Protein AF-A0AA88LPE6-F1 (afdb_monomer)

Secondary structure (DSSP, 8-state):
---------GGGS--S--PPPPPTTS-SSSHHHHHH-----PPPHHHHH----TT-PPPHHHHHHHHHHHT-S-HHHHH-SS---GGGG-S-HHHHHHT-TT-----S--EEETTTTEEES-TTTSPPPS---GGGHHHHHHHHHHHHHH--S---HHHHHS----GGGS----S----------SSS----------PPPPPPPPP-

pLDDT: mean 76.28, std 14.47, range [37.16, 96.06]

Organism: Tachysurus vachellii (NCBI:txid175792)

Nearest PDB structures (foldseek):
  7ung-assembly1_8  TM=4.824E-01  e=6.963E-13  Homo sapiens
  8iyj-assembly1_8  TM=4.755E-01  e=3.614E-11  Mus musculus
  8otz-assembly1_BW  TM=4.222E-01  e=7.446E-12  Bos taurus
  8i7r-assembly1_J  TM=4.300E-01  e=1.444E-08  Mus musculus

Mean predicted aligned error: 19.95 Å

InterPro domains:
  IPR037662 Cilia- and flagella-associated protein 68/107 [PTHR31180] (6-190)
  IPR054709 Cilia- and flagella-associated protein 107 [PF22595] (19-181)

Radius of gyration: 47.27 Å; Cα contacts (8 Å, |Δi|>4): 61; chains: 1; bounding box: 108×93×103 Å

Structure (mmCIF, N/CA/C/O backbone):
data_AF-A0AA88LPE6-F1
#
_entry.id   AF-A0AA88LPE6-F1
#
loop_
_atom_site.group_PDB
_atom_site.id
_atom_site.type_symbol
_atom_site.label_atom_id
_atom_site.label_alt_id
_atom_site.label_comp_id
_atom_site.label_asym_id
_atom_site.label_entity_id
_atom_site.label_seq_id
_atom_site.pdbx_PDB_ins_code
_atom_site.Cartn_x
_atom_site.Cartn_y
_atom_site.Cartn_z
_atom_site.occupancy
_atom_site.B_iso_or_equiv
_atom_site.auth_seq_id
_atom_site.auth_comp_id
_atom_site.auth_asym_id
_atom_site.auth_atom_id
_atom_site.pdbx_PDB_model_num
ATOM 1 N N . MET A 1 1 ? -31.359 26.045 26.111 1.00 37.16 1 MET A N 1
ATOM 2 C CA . MET A 1 1 ? -31.540 27.164 27.059 1.00 37.16 1 MET A CA 1
ATOM 3 C C . MET A 1 1 ? -32.295 26.613 28.249 1.00 37.16 1 MET A C 1
ATOM 5 O O . MET A 1 1 ? -33.448 26.255 28.088 1.00 37.16 1 MET A O 1
ATOM 9 N N . GLN A 1 2 ? -31.618 26.404 29.376 1.00 37.41 2 GLN A N 1
ATOM 10 C CA . GLN A 1 2 ? -32.273 26.021 30.627 1.00 37.41 2 GLN A CA 1
ATOM 11 C C . GLN A 1 2 ? -32.703 27.321 31.306 1.00 37.41 2 GLN A C 1
ATOM 13 O O . GLN A 1 2 ? -31.841 28.128 31.661 1.00 37.41 2 GLN A O 1
ATOM 18 N N . GLU A 1 3 ? -34.012 27.549 31.418 1.00 42.06 3 GLU A N 1
ATOM 19 C CA . GLU A 1 3 ? -34.551 28.518 32.370 1.00 42.06 3 GLU A CA 1
ATOM 20 C C . GLU A 1 3 ? -34.039 28.110 33.749 1.00 42.06 3 GLU A C 1
ATOM 22 O O . GLU A 1 3 ? -34.375 27.054 34.281 1.00 42.06 3 GLU A O 1
ATOM 27 N N . LYS A 1 4 ? -33.123 28.912 34.292 1.00 43.47 4 LYS A N 1
ATOM 28 C CA . LYS A 1 4 ? -32.804 28.853 35.709 1.00 43.47 4 LYS A CA 1
ATOM 29 C C . LYS A 1 4 ? -34.057 29.350 36.406 1.00 43.47 4 LYS A C 1
ATOM 31 O O . LYS A 1 4 ? -34.329 30.546 36.332 1.00 43.47 4 LYS A O 1
ATOM 36 N N . ASP A 1 5 ? -34.783 28.453 37.066 1.00 48.28 5 ASP A N 1
ATOM 37 C CA . ASP A 1 5 ? -35.698 28.844 38.131 1.00 48.28 5 ASP A CA 1
ATOM 38 C C . ASP A 1 5 ? -34.903 29.749 39.070 1.00 48.28 5 ASP A C 1
ATOM 40 O O . ASP A 1 5 ? -34.025 29.306 39.817 1.00 48.28 5 ASP A O 1
ATOM 44 N N . MET A 1 6 ? -35.133 31.056 38.952 1.00 49.47 6 MET A N 1
ATOM 45 C CA . MET A 1 6 ? -34.607 32.040 39.875 1.00 49.47 6 MET A CA 1
ATOM 46 C C . MET A 1 6 ? -35.356 31.819 41.178 1.00 49.47 6 MET A C 1
ATOM 48 O O . MET A 1 6 ? -36.369 32.460 41.441 1.00 49.47 6 MET A O 1
ATOM 52 N N . THR A 1 7 ? -34.881 30.861 41.972 1.00 60.25 7 THR A N 1
ATOM 53 C CA . THR A 1 7 ? -35.339 30.641 43.337 1.00 60.25 7 THR A CA 1
ATOM 54 C C . THR A 1 7 ? -35.226 31.974 44.064 1.00 60.25 7 THR A C 1
ATOM 56 O O . THR A 1 7 ? -34.122 32.455 44.332 1.00 60.25 7 THR A O 1
ATOM 59 N N . TYR A 1 8 ? -36.376 32.604 44.286 1.00 60.69 8 TYR A N 1
ATOM 60 C CA . TYR A 1 8 ? -36.517 33.906 44.915 1.00 60.69 8 TYR A CA 1
ATOM 61 C C . TYR A 1 8 ? -36.046 33.799 46.368 1.00 60.69 8 TYR A C 1
ATOM 63 O O . TYR A 1 8 ? -36.789 33.402 47.264 1.00 60.69 8 TYR A O 1
ATOM 71 N N . ASP A 1 9 ? -34.770 34.087 46.602 1.00 67.62 9 ASP A N 1
ATOM 72 C CA . ASP A 1 9 ? -34.165 33.995 47.926 1.00 67.62 9 ASP A CA 1
ATOM 73 C C . ASP A 1 9 ? -34.474 35.291 48.693 1.00 67.62 9 ASP A C 1
ATOM 75 O O . ASP A 1 9 ? -33.725 36.269 48.612 1.00 67.62 9 ASP A O 1
ATOM 79 N N . LYS A 1 10 ? -35.616 35.314 49.407 1.00 67.00 10 LYS A N 1
ATOM 80 C CA . LYS A 1 10 ? -36.107 36.448 50.232 1.00 67.00 10 LYS A CA 1
ATOM 81 C C . LYS A 1 10 ? -34.992 37.057 51.095 1.00 67.00 10 LYS A C 1
ATOM 83 O O . LYS A 1 10 ? -34.941 38.265 51.291 1.00 67.00 10 LYS A O 1
ATOM 88 N N . TRP A 1 11 ? -34.075 36.215 51.569 1.00 66.81 11 TRP A N 1
ATOM 89 C CA . TRP A 1 11 ? -32.974 36.562 52.468 1.00 66.81 11 TRP A CA 1
ATOM 90 C C . TRP A 1 11 ? -31.805 37.295 51.803 1.00 66.81 11 TRP A C 1
ATOM 92 O O . TRP A 1 11 ? -30.952 37.836 52.502 1.00 66.81 11 TRP A O 1
ATOM 102 N N . LYS A 1 12 ? -31.745 37.315 50.468 1.00 71.06 12 LYS A N 1
ATOM 103 C CA . LYS A 1 12 ? -30.717 38.034 49.697 1.00 71.06 12 LYS A CA 1
ATOM 104 C C . LYS A 1 12 ? -31.194 39.388 49.179 1.00 71.06 12 LYS A C 1
ATOM 106 O O . LYS A 1 12 ? -30.426 40.092 48.528 1.00 71.06 12 LYS A O 1
ATOM 111 N N . GLN A 1 13 ? -32.449 39.753 49.436 1.00 67.19 13 GLN A N 1
ATOM 112 C CA . GLN A 1 13 ? -32.990 41.028 48.988 1.00 67.19 13 GLN A CA 1
ATOM 113 C C . GLN A 1 13 ? -32.649 42.149 49.977 1.00 67.19 13 GLN A C 1
ATOM 115 O O . GLN A 1 13 ? -32.816 41.967 51.185 1.00 67.19 13 GLN A O 1
ATOM 120 N N . PRO A 1 14 ? -32.210 43.326 49.495 1.00 65.75 14 PRO A N 1
ATOM 121 C CA . PRO A 1 14 ? -32.042 44.498 50.342 1.00 65.75 14 PRO A CA 1
ATOM 122 C C . PRO A 1 14 ? -33.429 45.007 50.763 1.00 65.75 14 PRO A C 1
ATOM 124 O O . PRO A 1 14 ? -34.102 45.718 50.021 1.00 65.75 14 PRO A O 1
ATOM 127 N N . GLY A 1 15 ? -33.883 44.592 51.944 1.00 67.00 15 GLY A N 1
ATOM 128 C CA . GLY A 1 15 ? -35.167 44.972 52.526 1.00 67.00 15 GLY A CA 1
ATOM 129 C C . GLY A 1 15 ? -35.009 45.478 53.958 1.00 67.00 15 GLY A C 1
ATOM 130 O O . GLY A 1 15 ? -34.056 45.147 54.653 1.00 67.00 15 GLY A O 1
ATOM 131 N N . TRP A 1 16 ? -35.966 46.284 54.416 1.00 66.88 16 TRP A N 1
ATOM 132 C CA . TRP A 1 16 ? -35.951 46.896 55.752 1.00 66.88 16 TRP A CA 1
ATOM 133 C C . TRP A 1 16 ? -36.411 45.949 56.877 1.00 66.88 16 TRP A C 1
ATOM 135 O O . TRP A 1 16 ? -36.262 46.271 58.053 1.00 66.88 16 TRP A O 1
ATOM 145 N N . ARG A 1 17 ? -36.966 44.775 56.538 1.00 65.12 17 ARG A N 1
ATOM 146 C CA . ARG A 1 17 ? -37.332 43.714 57.490 1.00 65.12 17 ARG A CA 1
ATOM 147 C C . ARG A 1 17 ? -36.263 42.626 57.484 1.00 65.12 17 ARG A C 1
ATOM 149 O O . ARG A 1 17 ? -36.253 41.774 56.601 1.00 65.12 17 ARG A O 1
ATOM 156 N N . ILE A 1 18 ? -35.373 42.667 58.470 1.00 67.69 18 ILE A N 1
ATOM 157 C CA . ILE A 1 18 ? -34.317 41.671 58.673 1.00 67.69 18 ILE A CA 1
ATOM 158 C C . ILE A 1 18 ? -34.855 40.629 59.658 1.00 67.69 18 ILE A C 1
ATOM 160 O O . ILE A 1 18 ? -34.825 40.831 60.869 1.00 67.69 18 ILE A O 1
ATOM 164 N N . GLU A 1 19 ? -35.406 39.532 59.149 1.00 72.69 19 GLU A N 1
ATOM 165 C CA . GLU A 1 19 ? -35.741 38.365 59.974 1.00 72.69 19 GLU A CA 1
ATOM 166 C C . GLU A 1 19 ? -34.483 37.468 60.115 1.00 72.69 19 GLU A C 1
ATOM 168 O O . GLU A 1 19 ? -33.593 37.480 59.262 1.00 72.69 19 GLU A O 1
ATOM 173 N N . GLN A 1 20 ? -34.354 36.703 61.203 1.00 78.44 20 GLN A N 1
ATOM 174 C CA . GLN A 1 20 ? -33.257 35.736 61.346 1.00 78.44 20 GLN A CA 1
ATOM 175 C C . GLN A 1 20 ? -33.617 34.436 60.615 1.00 78.44 20 GLN A C 1
ATOM 177 O O . GLN A 1 20 ? -34.683 33.868 60.848 1.00 78.44 20 GLN A O 1
ATOM 182 N N . LYS A 1 21 ? -32.723 33.943 59.748 1.00 76.69 21 LYS A N 1
ATOM 183 C CA . LYS A 1 21 ? -32.880 32.628 59.117 1.00 76.69 21 LYS A CA 1
ATOM 184 C C . LYS A 1 21 ? -32.443 31.540 60.096 1.00 76.69 21 LYS A C 1
ATOM 186 O O . LYS A 1 21 ? -31.278 31.488 60.489 1.00 76.69 21 LYS A O 1
ATOM 191 N N . TYR A 1 22 ? -33.367 30.659 60.450 1.00 81.31 22 TYR A N 1
ATOM 192 C CA . TYR A 1 22 ? -33.086 29.460 61.235 1.00 81.31 22 TYR A CA 1
ATOM 193 C C . TYR A 1 22 ? -33.018 28.231 60.322 1.00 81.31 22 TYR A C 1
ATOM 195 O O . TYR A 1 22 ? -33.444 28.281 59.173 1.00 81.31 22 TYR A O 1
ATOM 203 N N . ALA A 1 23 ? -32.445 27.134 60.816 1.00 78.81 23 ALA A N 1
ATOM 204 C CA . ALA A 1 23 ? -32.469 25.859 60.102 1.00 78.81 23 ALA A CA 1
ATOM 205 C C . ALA A 1 23 ? -33.874 25.236 60.157 1.00 78.81 23 ALA A C 1
ATOM 207 O O . ALA A 1 23 ? -34.546 25.371 61.178 1.00 78.81 23 ALA A O 1
ATOM 208 N N . ASP A 1 24 ? -34.242 24.429 59.158 1.00 77.12 24 ASP A N 1
ATOM 209 C CA . ASP A 1 24 ? -35.556 23.770 58.967 1.00 77.12 24 ASP A CA 1
ATOM 210 C C . ASP A 1 24 ? -35.972 22.826 60.125 1.00 77.12 24 ASP A C 1
ATOM 212 O O . ASP A 1 24 ? -37.031 22.188 60.124 1.00 77.12 24 ASP A O 1
ATOM 216 N N . LYS A 1 25 ? -35.099 22.665 61.125 1.00 82.12 25 LYS A N 1
ATOM 217 C CA . LYS A 1 25 ? -35.344 21.956 62.388 1.00 82.12 25 LYS A CA 1
ATOM 218 C C . LYS A 1 25 ? -36.079 22.817 63.414 1.00 82.12 25 LYS A C 1
ATOM 220 O O . LYS A 1 25 ? -36.773 22.269 64.265 1.00 82.12 25 LYS A O 1
ATOM 225 N N . VAL A 1 26 ? -35.906 24.131 63.343 1.00 86.50 26 VAL A N 1
ATOM 226 C CA . VAL A 1 26 ? -36.508 25.097 64.256 1.00 86.50 26 VAL A CA 1
ATOM 227 C C . VAL A 1 26 ? -37.922 25.394 63.766 1.00 86.50 26 VAL A C 1
ATOM 229 O O . VAL A 1 26 ? -38.119 25.736 62.605 1.00 86.50 26 VAL A O 1
ATOM 232 N N . LEU A 1 27 ? -38.914 25.250 64.647 1.00 85.06 27 LEU A N 1
ATOM 233 C CA . LEU A 1 27 ? -40.340 25.391 64.324 1.00 85.06 27 LEU A CA 1
ATOM 234 C C . LEU A 1 27 ? -40.762 26.869 64.250 1.00 85.06 27 LEU A C 1
ATOM 236 O O . LEU A 1 27 ? -41.689 27.302 64.930 1.00 85.06 27 LEU A O 1
ATOM 240 N N . ILE A 1 28 ? -40.024 27.663 63.478 1.00 81.06 28 ILE A N 1
ATOM 241 C CA . ILE A 1 28 ? -40.207 29.108 63.337 1.00 81.06 28 ILE A CA 1
ATOM 242 C C . ILE A 1 28 ? -40.269 29.436 61.847 1.00 81.06 28 ILE A C 1
ATOM 244 O O . ILE A 1 28 ? -39.490 28.914 61.054 1.00 81.06 28 ILE A O 1
ATOM 248 N N . GLY A 1 29 ? -41.194 30.314 61.461 1.00 82.31 29 GLY A N 1
ATOM 249 C CA . GLY A 1 29 ? -41.387 30.686 60.061 1.00 82.31 29 GLY A CA 1
ATOM 250 C C . GLY A 1 29 ? -41.978 29.545 59.228 1.00 82.31 29 GLY A C 1
ATOM 251 O O . GLY A 1 29 ? -42.828 28.796 59.704 1.00 82.31 29 GLY A O 1
ATOM 252 N N . ASN A 1 30 ? -41.529 29.417 57.977 1.00 80.69 30 ASN A N 1
ATOM 253 C CA . ASN A 1 30 ? -42.105 28.519 56.970 1.00 80.69 30 ASN A CA 1
ATOM 254 C C . ASN A 1 30 ? -41.554 27.075 57.021 1.00 80.69 30 ASN A C 1
ATOM 256 O O . ASN A 1 30 ? -41.440 26.403 55.996 1.00 80.69 30 ASN A O 1
ATOM 260 N N . TRP A 1 31 ? -41.197 26.602 58.220 1.00 84.44 31 TRP A N 1
ATOM 261 C CA . TRP A 1 31 ? -40.446 25.357 58.446 1.00 84.44 31 TRP A CA 1
ATOM 262 C C . TRP A 1 31 ? -41.118 24.097 57.868 1.00 84.44 31 TRP A C 1
ATOM 264 O O . TRP A 1 31 ? -40.438 23.129 57.527 1.00 84.44 31 TRP A O 1
ATOM 274 N N . ALA A 1 32 ? -42.453 24.074 57.781 1.00 82.62 32 ALA A N 1
ATOM 275 C CA . ALA A 1 32 ? -43.206 22.930 57.270 1.00 82.62 32 ALA A CA 1
ATOM 276 C C . ALA A 1 32 ? -43.120 22.816 55.738 1.00 82.62 32 ALA A C 1
ATOM 278 O O . ALA A 1 32 ? -42.932 21.716 55.219 1.00 82.62 32 ALA A O 1
ATOM 279 N N . GLU A 1 33 ? -43.196 23.944 55.027 1.00 80.69 33 GLU A N 1
ATOM 280 C CA . GLU A 1 33 ? -43.114 24.002 53.561 1.00 80.69 33 GLU A CA 1
ATOM 281 C C . GLU A 1 33 ? -41.698 23.700 53.060 1.00 80.69 33 GLU A C 1
ATOM 283 O O . GLU A 1 33 ? -41.523 22.977 52.079 1.00 80.69 33 GLU A O 1
ATOM 288 N N . GLU A 1 34 ? -40.670 24.181 53.768 1.00 77.06 34 GLU A N 1
ATOM 289 C CA . GLU A 1 34 ? -39.264 23.897 53.437 1.00 77.06 34 GLU A CA 1
ATOM 290 C C . GLU A 1 34 ? -38.967 22.388 53.475 1.00 77.06 34 GLU A C 1
ATOM 292 O O . GLU A 1 34 ? -38.262 21.864 52.614 1.00 77.06 34 GLU A O 1
ATOM 297 N N . ARG A 1 35 ? -39.604 21.643 54.389 1.00 79.31 35 ARG A N 1
ATOM 298 C CA . ARG A 1 35 ? -39.497 20.173 54.437 1.00 79.31 35 ARG A CA 1
ATOM 299 C C . ARG A 1 35 ? -40.305 19.452 53.362 1.00 79.31 35 ARG A C 1
ATOM 301 O O . ARG A 1 35 ? -40.028 18.284 53.079 1.00 79.31 35 ARG A O 1
ATOM 308 N N . LEU A 1 36 ? -41.326 20.098 52.805 1.00 76.31 36 LEU A N 1
ATOM 309 C CA . LEU A 1 36 ? -42.213 19.496 51.812 1.00 76.31 36 LEU A CA 1
ATOM 310 C C . LEU A 1 36 ? -41.638 19.581 50.389 1.00 76.31 36 LEU A C 1
ATOM 312 O O . LEU A 1 36 ? -42.098 18.853 49.505 1.00 76.31 36 LEU A O 1
ATOM 316 N N . GLN A 1 37 ? -40.582 20.378 50.177 1.00 71.25 37 GLN A N 1
ATOM 317 C CA . GLN A 1 37 ? -39.811 20.425 48.932 1.00 71.25 37 GLN A CA 1
ATOM 318 C C . GLN A 1 37 ? -39.057 19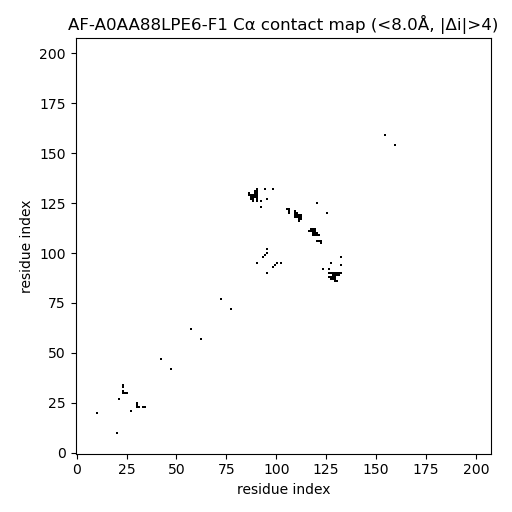.107 48.676 1.00 71.25 37 GLN A C 1
ATOM 320 O O . GLN A 1 37 ? -37.850 18.980 48.880 1.00 71.25 37 GLN A O 1
ATOM 325 N N . LYS A 1 38 ? -39.771 18.094 48.182 1.00 63.41 38 LYS A N 1
ATOM 326 C CA . 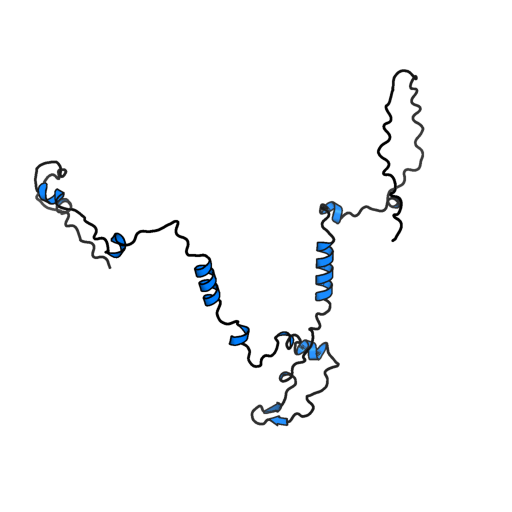LYS A 1 38 ? -39.173 16.864 47.655 1.00 63.41 38 LYS A CA 1
ATOM 327 C C . LYS A 1 38 ? -38.779 17.068 46.196 1.00 63.41 38 LYS A C 1
ATOM 329 O O . LYS A 1 38 ? -39.628 17.114 45.310 1.00 63.41 38 LYS A O 1
ATOM 334 N N . CYS A 1 39 ? -37.478 17.129 45.937 1.00 58.97 39 CYS A N 1
ATOM 335 C CA . CYS A 1 39 ? -36.913 17.104 44.591 1.00 58.97 39 CYS A CA 1
ATOM 336 C C . CYS A 1 39 ? -36.946 15.678 44.008 1.00 58.97 39 CYS A C 1
ATOM 338 O O . CYS A 1 39 ? -35.934 14.989 43.909 1.00 58.97 39 CYS A O 1
ATOM 340 N N . ASN A 1 40 ? -38.125 15.205 43.607 1.00 66.06 40 ASN A N 1
ATOM 341 C CA . ASN A 1 40 ? -38.226 13.942 42.880 1.00 66.06 40 ASN A CA 1
ATOM 342 C C . ASN A 1 40 ? -37.840 14.175 41.413 1.00 66.06 40 ASN A C 1
ATOM 344 O O . ASN A 1 40 ? -38.643 14.662 40.619 1.00 66.06 40 ASN A O 1
ATOM 348 N N . THR A 1 41 ? -36.605 13.838 41.037 1.00 74.19 41 THR A N 1
ATOM 349 C CA . THR A 1 41 ? -36.189 13.846 39.628 1.00 74.19 41 THR A CA 1
ATOM 350 C C . THR A 1 41 ? -36.960 12.767 38.870 1.00 74.19 41 THR A C 1
ATOM 352 O O . THR A 1 41 ? -36.726 11.574 39.084 1.00 74.19 41 THR A O 1
ATOM 355 N N . ALA A 1 42 ? -37.868 13.177 37.980 1.00 77.50 42 ALA A N 1
ATOM 356 C CA . ALA A 1 4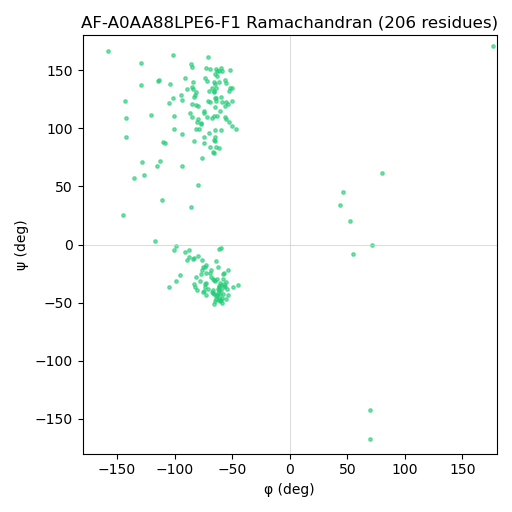2 ? -38.625 12.263 37.133 1.00 77.50 42 ALA A CA 1
ATOM 357 C C . ALA A 1 42 ? -37.667 11.369 36.327 1.00 77.50 42 ALA A C 1
ATOM 359 O O . ALA A 1 42 ? -36.796 11.856 35.606 1.00 77.50 42 ALA A O 1
ATOM 360 N N . GLN A 1 43 ? -37.808 10.054 36.482 1.00 81.19 43 GLN A N 1
ATOM 361 C CA . GLN A 1 43 ? -37.064 9.075 35.692 1.00 81.19 43 GLN A CA 1
ATOM 362 C C . GLN A 1 43 ? -37.884 8.722 34.447 1.00 81.19 43 GLN A C 1
ATOM 364 O O . GLN A 1 43 ? -39.110 8.643 34.513 1.00 81.19 43 GLN A O 1
ATOM 369 N N . SER A 1 44 ? -37.222 8.509 33.308 1.00 88.31 44 SER A N 1
ATOM 370 C CA . SER A 1 44 ? -37.897 7.999 32.112 1.00 88.31 44 SER A CA 1
ATOM 371 C C . SER A 1 44 ? -38.330 6.545 32.317 1.00 88.31 44 SER A C 1
ATOM 373 O O . SER A 1 44 ? -37.660 5.795 33.029 1.00 88.31 44 SER A O 1
ATOM 375 N N . SER A 1 45 ? -39.411 6.124 31.654 1.00 88.06 45 SER A N 1
ATOM 376 C CA . SER A 1 45 ? -39.865 4.723 31.654 1.00 88.06 45 SER A CA 1
ATOM 377 C C . SER A 1 45 ? -38.746 3.765 31.241 1.00 88.06 45 SER A C 1
ATOM 379 O O . SER A 1 45 ? -38.467 2.805 31.947 1.00 88.06 45 SER A O 1
ATOM 381 N N . ASN A 1 46 ? -37.986 4.114 30.196 1.00 89.19 46 ASN A N 1
ATOM 382 C CA . ASN A 1 46 ? -36.819 3.346 29.754 1.00 89.19 46 ASN A CA 1
ATOM 383 C C . ASN A 1 46 ? -35.798 3.121 30.884 1.00 89.19 46 ASN A C 1
ATOM 385 O O . ASN A 1 46 ? -35.236 2.043 31.005 1.00 89.19 46 ASN A O 1
ATOM 389 N N . ARG A 1 47 ? -35.571 4.107 31.758 1.00 85.56 47 ARG A N 1
ATOM 390 C CA . ARG A 1 47 ? -34.623 3.960 32.872 1.00 85.56 47 ARG A CA 1
ATOM 391 C C . ARG A 1 47 ? -35.139 3.049 33.991 1.00 85.56 47 ARG A C 1
ATOM 393 O O . ARG A 1 47 ? -34.322 2.499 34.722 1.00 85.56 47 ARG A O 1
ATOM 400 N N . LEU A 1 48 ? -36.457 2.905 34.127 1.00 87.88 48 LEU A N 1
ATOM 401 C CA . LEU A 1 48 ? -37.080 1.957 35.054 1.00 87.88 48 LEU A CA 1
ATOM 402 C C . LEU A 1 48 ? -37.096 0.534 34.473 1.00 87.88 48 LEU A C 1
ATOM 404 O O . LEU A 1 48 ? -36.837 -0.425 35.200 1.00 87.88 48 LEU A O 1
ATOM 408 N N . ASP A 1 49 ? -37.356 0.411 33.170 1.00 92.56 49 ASP A N 1
ATOM 409 C CA . ASP A 1 49 ? -37.530 -0.873 32.484 1.00 92.56 49 ASP A CA 1
ATOM 410 C C . ASP A 1 49 ? -36.194 -1.519 32.079 1.00 92.56 49 ASP A C 1
ATOM 412 O O . ASP A 1 49 ? -36.044 -2.745 32.099 1.00 92.56 49 ASP A O 1
ATOM 416 N N . PHE A 1 50 ? -35.199 -0.707 31.716 1.00 91.19 50 PHE A N 1
ATOM 417 C CA . PHE A 1 50 ? -33.904 -1.191 31.255 1.00 91.19 50 PHE A CA 1
ATOM 418 C C . PHE A 1 50 ? -33.060 -1.730 32.412 1.00 91.19 50 PHE A C 1
ATOM 420 O O . PHE A 1 50 ? -32.588 -0.987 33.275 1.00 91.19 50 PHE A O 1
ATOM 427 N N . LYS A 1 51 ? -32.787 -3.036 32.374 1.00 87.69 51 LYS A N 1
ATOM 428 C CA . LYS A 1 51 ? -31.817 -3.692 33.253 1.00 87.69 51 LYS A CA 1
ATOM 429 C C . LYS A 1 51 ? -30.506 -3.897 32.488 1.00 87.69 51 LYS A C 1
ATOM 431 O O . LYS A 1 51 ? -30.476 -4.707 31.563 1.00 87.69 51 LYS A O 1
ATOM 436 N N . PRO A 1 52 ? -29.419 -3.182 32.831 1.00 87.12 52 PRO A N 1
ATOM 437 C CA . PRO A 1 52 ? -28.136 -3.402 32.180 1.00 87.12 52 PRO A CA 1
ATOM 438 C C . PRO A 1 52 ? -27.607 -4.800 32.519 1.00 87.12 52 PRO A C 1
ATOM 440 O O . PRO A 1 52 ? -27.545 -5.184 33.686 1.00 87.12 52 PRO A O 1
ATOM 443 N N . HIS A 1 53 ? -27.182 -5.540 31.497 1.00 85.44 53 HIS A N 1
ATOM 444 C CA . HIS A 1 53 ? -26.510 -6.830 31.643 1.00 85.44 53 HIS A CA 1
ATOM 445 C C . HIS A 1 53 ? -25.031 -6.683 31.248 1.00 85.44 53 HIS A C 1
ATOM 447 O O . HIS A 1 53 ? -24.701 -6.868 30.076 1.00 85.44 53 HIS A O 1
ATOM 453 N N . PRO A 1 54 ? -24.134 -6.321 32.185 1.00 83.00 54 PRO A N 1
ATOM 454 C CA . PRO A 1 54 ? -22.736 -6.011 31.867 1.00 83.00 54 PRO A CA 1
ATOM 455 C C . PRO A 1 54 ? -21.941 -7.226 31.363 1.00 83.00 54 PRO A C 1
ATOM 457 O O . PRO A 1 54 ? -21.053 -7.074 30.528 1.00 83.00 54 PRO A O 1
ATOM 460 N N . ASP A 1 55 ? -22.297 -8.432 31.810 1.00 83.75 55 ASP A N 1
ATOM 461 C CA . ASP A 1 55 ? -21.602 -9.673 31.443 1.00 83.75 55 ASP A CA 1
ATOM 462 C C . ASP A 1 55 ? -22.184 -10.350 30.195 1.00 83.75 55 ASP A C 1
ATOM 464 O O . ASP A 1 55 ? -21.641 -11.341 29.695 1.00 83.75 55 ASP A O 1
ATOM 468 N N . HIS A 1 56 ? -23.297 -9.829 29.670 1.00 83.62 56 HIS A N 1
ATOM 469 C CA . HIS A 1 56 ? -23.950 -10.412 28.510 1.00 83.62 56 HIS A CA 1
ATOM 470 C C . HIS A 1 56 ? -23.185 -10.053 27.235 1.00 83.62 56 HIS A C 1
ATOM 472 O O . HIS A 1 56 ? -23.265 -8.939 26.717 1.00 83.62 56 HIS A O 1
ATOM 478 N N . LYS A 1 57 ? -22.444 -11.027 26.704 1.00 80.75 57 LYS A N 1
ATOM 479 C CA . LYS A 1 57 ? -21.855 -10.939 25.367 1.00 80.75 57 LYS A CA 1
ATOM 480 C C . LYS A 1 57 ? -22.858 -11.502 24.358 1.00 80.75 57 LYS A C 1
ATOM 482 O O . LYS A 1 57 ? -23.390 -12.585 24.603 1.00 80.75 57 LYS A O 1
ATOM 487 N N . PRO A 1 58 ? -23.101 -10.818 23.226 1.00 80.12 58 PRO A N 1
ATOM 488 C CA . PRO A 1 58 ? -23.899 -11.400 22.157 1.00 80.12 58 PRO A CA 1
ATOM 489 C C . PRO A 1 58 ? -23.244 -12.697 21.673 1.00 80.12 58 PRO A C 1
ATOM 491 O O . PRO A 1 58 ? -22.014 -12.825 21.697 1.00 80.12 58 PRO A O 1
ATOM 494 N N . ASP A 1 59 ? -24.066 -13.639 21.211 1.00 91.56 59 ASP A N 1
ATOM 495 C CA . ASP A 1 59 ? -23.601 -14.907 20.654 1.00 91.56 59 ASP A CA 1
ATOM 496 C C . ASP A 1 59 ? -22.510 -14.670 19.589 1.00 91.56 59 ASP A C 1
ATOM 498 O O . ASP A 1 59 ? -22.613 -13.798 18.717 1.00 91.56 59 ASP A O 1
ATOM 502 N N . VAL A 1 60 ? -21.438 -15.459 19.670 1.00 91.50 60 VAL A N 1
ATOM 503 C CA . VAL A 1 60 ? -20.294 -15.414 18.757 1.00 91.50 60 VAL A CA 1
ATOM 504 C C . VAL A 1 60 ? -20.746 -15.612 17.311 1.00 91.50 60 VAL A C 1
ATOM 506 O O . VAL A 1 60 ? -20.191 -14.971 16.413 1.00 91.50 60 VAL A O 1
ATOM 509 N N . ILE A 1 61 ? -21.758 -16.454 17.072 1.00 94.12 61 ILE A N 1
ATOM 510 C CA . ILE A 1 61 ? -22.309 -16.683 15.730 1.00 94.12 61 ILE A CA 1
ATOM 511 C C . ILE A 1 61 ? -22.973 -15.405 15.221 1.00 94.12 61 ILE A C 1
ATOM 513 O O . ILE A 1 61 ? -22.619 -14.914 14.146 1.00 94.12 61 ILE A O 1
ATOM 517 N N . VAL A 1 62 ? -23.862 -14.810 16.019 1.00 93.69 62 VAL A N 1
ATOM 518 C CA . VAL A 1 62 ? -24.535 -13.546 15.684 1.00 93.69 62 VAL A CA 1
ATOM 519 C C . VAL A 1 62 ? -23.505 -12.457 15.385 1.00 93.69 62 VAL A C 1
ATOM 521 O O . VAL A 1 62 ? -23.569 -11.822 14.331 1.00 93.69 62 VAL A O 1
ATOM 524 N N . ARG A 1 63 ? -22.477 -12.315 16.225 1.00 92.25 63 ARG A N 1
ATOM 525 C CA . ARG A 1 63 ? -21.395 -11.348 16.002 1.00 92.25 63 ARG A CA 1
ATOM 526 C C . ARG A 1 63 ? -20.653 -11.591 14.684 1.00 92.25 63 ARG A C 1
ATOM 528 O O . ARG A 1 63 ? -20.444 -10.650 13.922 1.00 92.25 63 ARG A O 1
ATOM 535 N N . ARG A 1 64 ? -20.258 -12.836 14.397 1.00 94.56 64 ARG A N 1
ATOM 536 C CA . ARG A 1 64 ? -19.553 -13.188 13.150 1.00 94.56 64 ARG A CA 1
ATOM 537 C C . ARG A 1 64 ? -20.411 -12.921 11.917 1.00 94.56 64 ARG A C 1
ATOM 539 O O . ARG A 1 64 ? -19.904 -12.401 10.928 1.00 94.56 64 ARG A O 1
ATOM 546 N N . THR A 1 65 ? -21.702 -13.245 11.977 1.00 94.19 65 THR A N 1
ATOM 547 C CA . THR A 1 65 ? -22.625 -12.990 10.860 1.00 94.19 65 THR A CA 1
ATOM 548 C C . THR A 1 65 ? -22.829 -11.497 10.615 1.00 94.19 65 THR A C 1
ATOM 550 O O . THR A 1 65 ? -22.849 -11.081 9.459 1.00 94.19 65 THR A O 1
ATOM 553 N N . ALA A 1 66 ? -22.919 -10.684 11.672 1.00 93.44 66 ALA A N 1
ATOM 554 C CA . ALA A 1 66 ? -23.028 -9.233 11.558 1.00 93.44 66 ALA A CA 1
ATOM 555 C C . ALA A 1 66 ? -21.769 -8.616 10.929 1.00 93.44 66 ALA A C 1
ATOM 557 O O . ALA A 1 66 ? -21.891 -7.823 9.999 1.00 93.44 66 ALA A O 1
ATOM 558 N N . ILE A 1 67 ? -20.575 -9.045 11.363 1.00 93.06 67 ILE A N 1
ATOM 559 C CA . ILE A 1 67 ? -19.301 -8.603 10.770 1.00 93.06 67 ILE A CA 1
ATOM 560 C C . ILE A 1 67 ? -19.259 -8.959 9.282 1.00 93.06 67 ILE A C 1
ATOM 562 O O . ILE A 1 67 ? -19.064 -8.069 8.460 1.00 93.06 67 ILE A O 1
ATOM 566 N N . ARG A 1 68 ? -19.563 -10.213 8.922 1.00 90.25 68 ARG A N 1
ATOM 567 C CA . ARG A 1 68 ? -19.578 -10.653 7.519 1.00 90.25 68 ARG A CA 1
ATOM 568 C C . ARG A 1 68 ? -20.569 -9.863 6.661 1.00 90.25 68 ARG A C 1
ATOM 570 O O . ARG A 1 68 ? -20.268 -9.527 5.525 1.00 90.25 68 ARG A O 1
ATOM 577 N N . ARG A 1 69 ? -21.751 -9.539 7.195 1.00 90.69 69 ARG A N 1
ATOM 578 C CA . ARG A 1 69 ? -22.726 -8.681 6.496 1.00 90.69 69 ARG A CA 1
ATOM 579 C C . ARG A 1 69 ? -22.217 -7.248 6.315 1.00 90.69 69 ARG A C 1
ATOM 581 O O . ARG A 1 69 ? -22.581 -6.613 5.334 1.00 90.69 69 ARG A O 1
ATOM 588 N N . SER A 1 70 ? -21.394 -6.752 7.240 1.00 91.62 70 SER A N 1
ATOM 589 C CA . SER A 1 70 ? -20.819 -5.402 7.188 1.00 91.62 70 SER A CA 1
ATOM 590 C C . SER A 1 70 ? -19.565 -5.270 6.314 1.00 91.62 70 SER A C 1
ATOM 592 O O . SER A 1 70 ? -19.165 -4.148 6.028 1.00 91.62 70 SER A O 1
ATOM 594 N N . GLU A 1 71 ? -18.959 -6.377 5.864 1.00 90.75 71 GLU A N 1
ATOM 595 C CA . GLU A 1 71 ? -17.751 -6.372 5.013 1.00 90.75 71 GLU A CA 1
ATOM 596 C C . GLU A 1 71 ? -17.973 -5.681 3.651 1.00 90.75 71 GLU A C 1
ATOM 598 O O . GLU A 1 71 ? -17.017 -5.213 3.036 1.00 90.75 71 GLU A O 1
ATOM 603 N N . GLY A 1 72 ? -19.229 -5.536 3.212 1.00 89.75 72 GLY A N 1
ATOM 604 C CA . GLY A 1 72 ? -19.589 -4.779 2.014 1.00 89.75 72 GLY A CA 1
ATOM 605 C C . GLY A 1 72 ? -19.145 -5.441 0.707 1.00 89.75 72 GLY A C 1
ATOM 606 O O . GLY A 1 72 ? -18.802 -6.622 0.656 1.00 89.75 72 GLY A O 1
ATOM 607 N N . LEU A 1 73 ? -19.203 -4.677 -0.387 1.00 90.31 73 LEU A N 1
ATOM 608 C CA . LEU A 1 73 ? -18.721 -5.133 -1.690 1.00 90.31 73 LEU A CA 1
ATOM 609 C C . LEU A 1 73 ? -17.209 -4.897 -1.809 1.00 90.31 73 LEU A C 1
ATOM 611 O O . LEU A 1 73 ? -16.724 -3.836 -1.411 1.00 90.31 73 LEU A O 1
ATOM 615 N N . PRO A 1 74 ? -16.450 -5.832 -2.406 1.00 90.00 74 PRO A N 1
ATOM 616 C CA . PRO A 1 74 ? -15.034 -5.618 -2.662 1.00 90.00 74 PRO A CA 1
ATOM 617 C C . PRO A 1 74 ? -14.827 -4.426 -3.605 1.00 90.00 74 PRO A C 1
ATOM 619 O O . PRO A 1 74 ? -15.518 -4.276 -4.614 1.00 90.00 74 PRO A O 1
ATOM 622 N N . THR A 1 75 ? -13.806 -3.618 -3.320 1.00 89.06 75 THR A N 1
ATOM 623 C CA . THR A 1 75 ? -13.456 -2.402 -4.079 1.00 89.06 75 THR A CA 1
ATOM 624 C C . THR A 1 75 ? -13.247 -2.658 -5.568 1.00 89.06 75 THR A C 1
ATOM 626 O O . THR A 1 75 ? -13.597 -1.817 -6.394 1.00 89.06 75 THR A O 1
ATOM 629 N N . ARG A 1 76 ? -12.750 -3.847 -5.932 1.00 87.81 76 ARG A N 1
ATOM 630 C CA . ARG A 1 76 ? -12.604 -4.270 -7.330 1.00 87.81 76 ARG A CA 1
ATOM 631 C C . ARG A 1 76 ? -13.932 -4.223 -8.093 1.00 87.81 76 ARG A C 1
ATOM 633 O O . ARG A 1 76 ? -13.920 -3.870 -9.262 1.00 87.81 76 ARG A O 1
ATOM 640 N N . LEU A 1 77 ? -15.061 -4.549 -7.465 1.00 87.31 77 LEU A N 1
ATOM 641 C CA . LEU A 1 77 ? -16.369 -4.492 -8.130 1.00 87.31 77 LEU A CA 1
ATOM 642 C C . LEU A 1 77 ? -16.902 -3.061 -8.260 1.00 87.31 77 LEU A C 1
ATOM 644 O O . LEU A 1 77 ? -17.674 -2.795 -9.170 1.00 87.31 77 LEU A O 1
ATOM 648 N N . LEU A 1 78 ? -16.485 -2.147 -7.380 1.00 89.62 78 LEU A N 1
ATOM 649 C CA . LEU A 1 78 ? -16.930 -0.751 -7.400 1.00 89.62 78 LEU A CA 1
ATOM 650 C C . LEU A 1 78 ? -16.147 0.109 -8.399 1.00 89.62 78 LEU A C 1
ATOM 652 O O . LEU A 1 78 ? -16.722 0.994 -9.020 1.00 89.62 78 LEU A O 1
ATOM 656 N N . PHE A 1 79 ? -14.843 -0.141 -8.542 1.00 86.81 79 PHE A N 1
ATOM 657 C CA . PHE A 1 79 ? -13.934 0.742 -9.284 1.00 86.81 79 PHE A CA 1
ATOM 658 C C . PHE A 1 79 ? -13.298 0.099 -10.525 1.00 86.81 79 PHE A C 1
ATOM 660 O O . PHE A 1 79 ? -12.453 0.720 -11.168 1.00 86.81 79 PHE A O 1
ATOM 667 N N . SER A 1 80 ? -13.645 -1.145 -10.876 1.00 88.06 80 SER A N 1
ATOM 668 C CA . SER A 1 80 ? -13.144 -1.739 -12.122 1.00 88.06 80 SER A CA 1
ATOM 669 C C . SER A 1 80 ? -13.973 -1.282 -13.318 1.00 88.06 80 SER A C 1
ATOM 671 O O . SER A 1 80 ? -15.196 -1.351 -13.302 1.00 88.06 80 SER A O 1
ATOM 673 N N . HIS A 1 81 ? -13.292 -0.837 -14.375 1.00 82.31 81 HIS A N 1
ATOM 674 C CA . HIS A 1 81 ? -13.963 -0.347 -15.580 1.00 82.31 81 HIS A CA 1
ATOM 675 C C . HIS A 1 81 ? -14.029 -1.388 -16.707 1.00 82.31 81 HIS A C 1
ATOM 677 O O . HIS A 1 81 ? -15.018 -1.431 -17.427 1.00 82.31 81 HIS A O 1
ATOM 683 N N . HIS A 1 82 ? -13.051 -2.293 -16.831 1.00 84.94 82 HIS A N 1
ATOM 684 C CA . HIS A 1 82 ? -13.011 -3.281 -17.926 1.00 84.94 82 HIS A CA 1
ATOM 685 C C . HIS A 1 82 ? -12.443 -4.642 -17.501 1.00 84.94 82 HIS A C 1
ATOM 687 O O . HIS A 1 82 ? -11.878 -5.367 -18.314 1.00 84.94 82 HIS A O 1
ATOM 693 N N . ASN A 1 83 ? -12.536 -4.985 -16.210 1.00 81.50 83 ASN A N 1
ATOM 694 C CA . ASN A 1 83 ? -11.865 -6.156 -15.623 1.00 81.50 83 ASN A CA 1
ATOM 695 C C . ASN A 1 83 ? -10.348 -6.222 -15.901 1.00 81.50 83 ASN A C 1
ATOM 697 O O . ASN A 1 83 ? -9.745 -7.289 -15.772 1.00 81.50 83 ASN A O 1
ATOM 701 N N . THR A 1 84 ? -9.724 -5.094 -16.247 1.00 82.06 84 THR A N 1
ATOM 702 C CA . THR A 1 84 ? -8.297 -5.008 -16.537 1.00 82.06 84 THR A CA 1
ATOM 703 C C . THR A 1 84 ? -7.505 -5.208 -15.243 1.00 82.06 84 THR A C 1
ATOM 705 O O . THR A 1 84 ? -7.747 -4.509 -14.252 1.00 82.06 84 THR A O 1
ATOM 708 N N . PRO A 1 85 ? -6.601 -6.202 -15.172 1.00 85.19 85 PRO A N 1
ATOM 709 C CA . PRO A 1 85 ? -5.760 -6.385 -14.001 1.00 85.19 85 PRO A CA 1
ATOM 710 C C . PRO A 1 85 ? -4.822 -5.187 -13.840 1.00 85.19 85 PRO A C 1
ATOM 712 O O . PRO A 1 85 ? -4.206 -4.731 -14.797 1.00 85.19 85 PRO A O 1
ATOM 715 N N . THR A 1 86 ? -4.650 -4.712 -12.607 1.00 80.38 86 THR A N 1
ATOM 716 C CA . THR A 1 86 ? -3.765 -3.575 -12.293 1.00 80.38 86 THR A CA 1
ATOM 717 C C . THR A 1 86 ? -2.316 -3.800 -12.732 1.00 80.38 86 THR A C 1
ATOM 719 O O . THR A 1 86 ? -1.610 -2.846 -13.039 1.00 80.38 86 THR A O 1
ATOM 722 N N . SER A 1 87 ? -1.884 -5.061 -12.837 1.00 82.62 87 SER A N 1
ATOM 723 C CA . SER A 1 87 ? -0.562 -5.447 -13.336 1.00 82.62 87 SER A CA 1
ATOM 724 C C . SER A 1 87 ? -0.308 -5.081 -14.803 1.00 82.62 87 SER A C 1
ATOM 726 O O . SER A 1 87 ? 0.837 -5.142 -15.241 1.00 82.62 87 SER A O 1
ATOM 728 N N . GLN A 1 88 ? -1.343 -4.727 -15.571 1.00 83.88 88 GLN A N 1
ATOM 729 C CA . GLN A 1 88 ? -1.196 -4.279 -16.959 1.00 83.88 88 GLN A CA 1
ATOM 730 C C . GLN A 1 88 ? -0.532 -2.902 -17.078 1.00 83.88 88 GLN A C 1
ATOM 732 O O . GLN A 1 88 ? 0.095 -2.643 -18.097 1.00 83.88 88 GLN A O 1
ATOM 737 N N . TYR A 1 89 ? -0.603 -2.058 -16.044 1.00 85.56 89 TYR A N 1
ATOM 738 C CA . TYR A 1 89 ? -0.138 -0.664 -16.091 1.00 85.56 89 TYR A CA 1
ATOM 739 C C . TYR A 1 89 ? 1.114 -0.420 -15.236 1.00 85.56 89 TYR A C 1
ATOM 741 O O . TYR A 1 89 ? 1.233 0.598 -14.560 1.00 85.56 89 TYR A O 1
ATOM 749 N N . LEU A 1 90 ? 2.046 -1.377 -15.223 1.00 89.50 90 LEU A N 1
ATOM 750 C CA . LEU A 1 90 ? 3.300 -1.261 -14.462 1.00 89.50 90 LEU A CA 1
ATOM 751 C C . LEU A 1 90 ? 4.427 -0.571 -15.245 1.00 89.50 90 LEU A C 1
ATOM 753 O O . LEU A 1 90 ? 5.462 -0.243 -14.668 1.00 89.50 90 LEU A O 1
ATOM 757 N N . VAL A 1 91 ? 4.236 -0.357 -16.546 1.00 87.94 91 VAL A N 1
ATOM 758 C CA . VAL A 1 91 ? 5.195 0.316 -17.425 1.00 87.94 91 VAL A CA 1
ATOM 759 C C . VAL A 1 91 ? 4.727 1.748 -17.649 1.00 87.94 91 VAL A C 1
ATOM 761 O O . VAL A 1 91 ? 3.589 1.987 -18.049 1.00 87.94 91 VAL A O 1
ATOM 764 N N . THR A 1 92 ? 5.602 2.713 -17.376 1.00 87.69 92 THR A N 1
ATOM 765 C CA . THR A 1 92 ? 5.322 4.125 -17.650 1.00 87.69 92 THR A CA 1
ATOM 766 C C . THR A 1 92 ? 5.680 4.463 -19.092 1.00 87.69 92 THR A C 1
ATOM 768 O O . THR A 1 92 ? 6.563 3.844 -19.684 1.00 87.69 92 THR A O 1
ATOM 771 N N . LEU A 1 93 ? 5.051 5.503 -19.645 1.00 85.62 93 LEU A N 1
ATOM 772 C CA . LEU A 1 93 ? 5.368 5.983 -20.994 1.00 85.62 93 LEU A CA 1
ATOM 773 C C . LEU A 1 93 ? 6.854 6.360 -21.144 1.00 85.62 93 LEU A C 1
ATOM 775 O O . LEU A 1 93 ? 7.445 6.139 -22.195 1.00 85.62 93 LEU A O 1
ATOM 779 N N . TYR A 1 94 ? 7.463 6.888 -20.078 1.00 87.44 94 TYR A N 1
ATOM 780 C CA . TYR A 1 94 ? 8.890 7.210 -20.038 1.00 87.44 94 TYR A CA 1
ATOM 781 C C . TYR A 1 94 ? 9.771 5.957 -20.140 1.00 87.44 94 TYR A C 1
ATOM 783 O O . TYR A 1 94 ? 10.704 5.910 -20.940 1.00 87.44 94 TYR A O 1
ATOM 791 N N . ASP A 1 95 ? 9.470 4.927 -19.345 1.00 87.56 95 ASP A N 1
ATOM 792 C CA . ASP A 1 95 ? 10.197 3.655 -19.385 1.00 87.56 95 ASP A CA 1
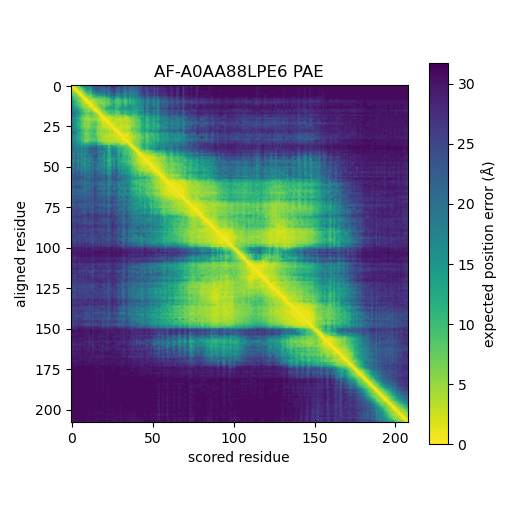ATOM 793 C C . ASP A 1 95 ? 10.053 2.981 -20.757 1.00 87.56 95 ASP A C 1
ATOM 795 O O . ASP A 1 95 ? 11.019 2.459 -21.314 1.00 87.56 95 ASP A O 1
ATOM 799 N N . GLU A 1 96 ? 8.864 3.068 -21.352 1.00 84.50 96 GLU A N 1
ATOM 800 C CA . GLU A 1 96 ? 8.635 2.608 -22.714 1.00 84.50 96 GLU A CA 1
ATOM 801 C C . GLU A 1 96 ? 9.481 3.367 -23.750 1.00 84.50 96 GLU A C 1
ATOM 803 O O . GLU A 1 96 ? 10.074 2.735 -24.625 1.00 84.50 96 GLU A O 1
ATOM 808 N N . SER A 1 97 ? 9.552 4.699 -23.685 1.00 84.19 97 SER A N 1
ATOM 809 C CA . SER A 1 97 ? 10.251 5.492 -24.702 1.00 84.19 97 SER A CA 1
ATOM 810 C C . SER A 1 97 ?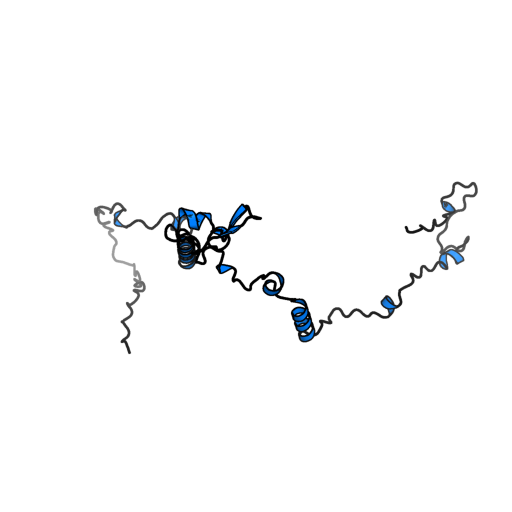 11.774 5.389 -24.618 1.00 84.19 97 SER A C 1
ATOM 812 O O . SER A 1 97 ? 12.436 5.397 -25.657 1.00 84.19 97 SER A O 1
ATOM 814 N N . TYR A 1 98 ? 12.329 5.306 -23.406 1.00 84.12 98 TYR A N 1
ATOM 815 C CA . TYR A 1 98 ? 13.778 5.373 -23.189 1.00 84.12 98 TYR A CA 1
ATOM 816 C C . TYR A 1 98 ? 14.424 4.027 -22.872 1.00 84.12 98 TYR A C 1
ATOM 818 O O . TYR A 1 98 ? 15.537 3.787 -23.322 1.00 84.12 98 TYR A O 1
ATOM 826 N N . SER A 1 99 ? 13.759 3.149 -22.122 1.00 83.56 99 SER A N 1
ATOM 827 C CA . SER A 1 99 ? 14.368 1.892 -21.666 1.00 83.56 99 SER A CA 1
ATOM 828 C C . SER A 1 99 ? 14.035 0.717 -22.586 1.00 83.56 99 SER A C 1
ATOM 830 O O . SER A 1 99 ? 14.795 -0.248 -22.670 1.00 83.56 99 SER A O 1
ATOM 832 N N . ARG A 1 100 ? 12.898 0.778 -23.292 1.00 79.94 100 ARG A N 1
ATOM 833 C CA . ARG A 1 100 ? 12.358 -0.330 -24.098 1.00 79.94 100 ARG A CA 1
ATOM 834 C C . ARG A 1 100 ? 12.336 0.014 -25.586 1.00 79.94 100 ARG A C 1
ATOM 836 O O . ARG A 1 100 ? 11.286 0.097 -26.217 1.00 79.94 100 ARG A O 1
ATOM 843 N N . HIS A 1 101 ? 13.524 0.132 -26.177 1.00 66.56 101 HIS A N 1
ATOM 844 C CA . HIS A 1 101 ? 13.717 0.436 -27.604 1.00 66.56 101 HIS A CA 1
ATOM 845 C C . HIS A 1 101 ? 13.145 -0.605 -28.593 1.00 66.56 101 HIS A C 1
ATOM 847 O O . HIS A 1 101 ? 13.215 -0.391 -29.800 1.00 66.56 101 HIS A O 1
ATOM 853 N N . SER A 1 102 ? 12.588 -1.725 -28.118 1.00 61.72 102 SER A N 1
ATOM 854 C CA . SER A 1 102 ? 11.988 -2.777 -28.950 1.00 61.72 102 SER A CA 1
ATOM 855 C C . SER A 1 102 ? 10.494 -2.571 -29.251 1.00 61.72 102 SER A C 1
ATOM 857 O O . SER A 1 102 ? 9.971 -3.221 -30.156 1.00 61.72 102 SER A O 1
ATOM 859 N N . SER A 1 103 ? 9.802 -1.662 -28.547 1.00 62.06 103 SER A N 1
ATOM 860 C CA . SER A 1 103 ? 8.393 -1.306 -28.806 1.00 62.06 103 SER A CA 1
ATOM 861 C C . SER A 1 103 ? 8.287 -0.089 -29.731 1.00 62.06 103 SER A C 1
ATOM 863 O O . SER A 1 103 ? 7.899 1.022 -29.349 1.00 62.06 103 SER A O 1
ATOM 865 N N . THR A 1 104 ? 8.706 -0.286 -30.976 1.00 59.00 104 THR A N 1
ATOM 866 C CA . THR A 1 104 ? 8.736 0.773 -32.002 1.00 59.00 104 THR A CA 1
ATOM 867 C C . THR A 1 104 ? 7.544 0.692 -32.957 1.00 59.00 104 THR A C 1
ATOM 869 O O . THR A 1 104 ? 7.373 1.551 -33.820 1.00 59.00 104 THR A O 1
ATOM 872 N N . GLY A 1 105 ? 6.704 -0.336 -32.821 1.00 65.69 105 GLY A N 1
ATOM 873 C CA . GLY A 1 105 ? 5.514 -0.504 -33.643 1.00 65.69 105 GLY A CA 1
ATOM 874 C C . GLY A 1 105 ? 4.405 0.433 -33.186 1.00 65.69 105 GLY A C 1
ATOM 875 O O . GLY A 1 105 ? 3.735 0.153 -32.197 1.00 65.69 105 GLY A O 1
ATOM 876 N N . LEU A 1 106 ? 4.177 1.521 -33.924 1.00 66.94 106 LEU A N 1
ATOM 877 C CA . LEU A 1 106 ? 2.884 2.207 -33.887 1.00 66.94 106 LEU A CA 1
ATOM 878 C C . LEU A 1 106 ? 1.760 1.176 -34.130 1.00 66.94 106 LEU A C 1
ATOM 880 O O . LEU A 1 106 ? 1.989 0.193 -34.847 1.00 66.94 106 LEU A O 1
ATOM 884 N N . PRO A 1 107 ? 0.551 1.374 -33.574 1.00 69.56 107 PRO A N 1
ATOM 885 C CA . PRO A 1 107 ? -0.581 0.510 -33.888 1.00 69.56 107 PRO A CA 1
ATOM 886 C C . PRO A 1 107 ? -0.744 0.404 -35.411 1.00 69.56 107 PRO A C 1
ATOM 888 O O . PRO A 1 107 ? -0.647 1.402 -36.126 1.00 69.56 107 PRO A O 1
ATOM 891 N N . LYS A 1 108 ? -0.950 -0.827 -35.907 1.00 72.88 108 LYS A N 1
ATOM 892 C CA . LYS A 1 108 ? -0.852 -1.194 -37.336 1.00 72.88 108 LYS A CA 1
ATOM 893 C C . LYS A 1 108 ? -1.709 -0.332 -38.276 1.00 72.88 108 LYS A C 1
ATOM 895 O O . LYS A 1 108 ? -1.391 -0.274 -39.459 1.00 72.88 108 LYS A O 1
ATOM 900 N N . LEU A 1 109 ? -2.762 0.321 -37.775 1.00 74.62 109 LEU A N 1
ATOM 901 C CA . LEU A 1 109 ? -3.625 1.238 -38.521 1.00 74.62 109 LEU A CA 1
ATOM 902 C C . LEU A 1 109 ? -4.021 2.420 -37.621 1.00 74.62 109 LEU A C 1
ATOM 904 O O . LEU A 1 109 ? -4.812 2.250 -36.696 1.00 74.62 109 LEU A O 1
ATOM 908 N N . ARG A 1 110 ? -3.474 3.611 -37.896 1.00 86.12 110 ARG A N 1
ATOM 909 C CA . ARG A 1 110 ? -3.900 4.877 -37.277 1.00 86.12 110 ARG A CA 1
ATOM 910 C C . ARG A 1 110 ? -4.742 5.684 -38.263 1.00 86.12 110 ARG A C 1
ATOM 912 O O . ARG A 1 110 ? -4.390 5.787 -39.437 1.00 86.12 110 ARG A O 1
ATOM 919 N N . THR A 1 111 ? -5.821 6.280 -37.787 1.00 91.19 111 THR A N 1
ATOM 920 C CA . THR A 1 111 ? -6.716 7.159 -38.548 1.00 91.19 111 THR A CA 1
ATOM 921 C C . THR A 1 111 ? -6.641 8.574 -37.992 1.00 91.19 111 THR A C 1
ATOM 923 O O . THR A 1 111 ? -6.569 8.755 -36.776 1.00 91.19 111 THR A O 1
ATOM 926 N N . TRP A 1 112 ? -6.661 9.583 -38.863 1.00 91.12 112 TRP A N 1
ATOM 927 C CA . TRP A 1 112 ? -6.787 10.971 -38.423 1.00 91.12 112 TRP A CA 1
ATOM 928 C C . TRP A 1 112 ? -8.205 11.205 -37.903 1.00 91.12 112 TRP A C 1
ATOM 930 O O . TRP A 1 112 ? -9.172 10.974 -38.629 1.00 91.12 112 TRP A O 1
ATOM 940 N N . HIS A 1 113 ? -8.331 11.650 -36.658 1.00 93.19 113 HIS A N 1
ATOM 941 C CA . HIS A 1 113 ? -9.612 11.978 -36.048 1.00 93.19 113 HIS A CA 1
ATOM 942 C C . HIS A 1 113 ? -9.770 13.493 -35.987 1.00 93.19 113 HIS A C 1
ATOM 944 O O . HIS A 1 113 ? -8.966 14.183 -35.359 1.00 93.19 113 HIS A O 1
ATOM 950 N N . THR A 1 114 ? -10.826 14.011 -36.609 1.00 94.31 114 THR A N 1
ATOM 951 C CA . THR A 1 114 ? -11.088 15.453 -36.716 1.00 94.31 114 THR A CA 1
ATOM 952 C C . THR A 1 114 ? -11.323 16.092 -35.354 1.00 94.31 114 THR A C 1
ATOM 954 O O . THR A 1 114 ? -10.683 17.087 -35.040 1.00 94.31 114 THR A O 1
ATOM 957 N N . ASP A 1 115 ? -12.158 15.479 -34.513 1.00 94.44 115 ASP A N 1
ATOM 958 C CA . ASP A 1 115 ? -12.594 16.115 -33.259 1.00 94.44 115 ASP A CA 1
ATOM 959 C C . ASP A 1 115 ? -11.490 16.158 -32.198 1.00 94.44 115 ASP A C 1
ATOM 961 O O . ASP A 1 115 ? -11.398 17.108 -31.429 1.00 94.44 115 ASP A O 1
ATOM 965 N N . LYS A 1 116 ? -10.623 15.137 -32.173 1.00 88.44 116 LYS A N 1
ATOM 966 C CA . LYS A 1 116 ? -9.440 15.105 -31.306 1.00 88.44 116 LYS A CA 1
ATOM 967 C C . LYS A 1 116 ? -8.221 15.773 -31.950 1.00 88.44 116 LYS A C 1
ATOM 969 O O . LYS A 1 116 ? -7.188 15.866 -31.301 1.00 88.44 116 LYS A O 1
ATOM 974 N N . MET A 1 117 ? -8.335 16.201 -33.214 1.00 93.19 117 MET A N 1
ATOM 975 C CA . MET A 1 117 ? -7.262 16.790 -34.024 1.00 93.19 117 MET A CA 1
ATOM 976 C C . MET A 1 117 ? -5.946 15.998 -33.948 1.00 93.19 117 MET A C 1
ATOM 978 O O . MET A 1 117 ? -4.870 16.568 -33.767 1.00 93.19 117 MET A O 1
ATOM 982 N N . GLY A 1 118 ? -6.032 14.671 -34.059 1.00 90.00 118 GLY A N 1
ATOM 983 C CA . GLY A 1 118 ? -4.902 13.784 -33.793 1.00 90.00 118 GLY A CA 1
ATOM 984 C C . GLY A 1 118 ? -5.014 12.422 -34.467 1.00 90.00 118 GLY A C 1
ATOM 985 O O . GLY A 1 118 ? -6.069 12.026 -34.966 1.00 90.00 118 GLY A O 1
ATOM 986 N N . TRP A 1 119 ? -3.901 11.692 -34.489 1.00 87.56 119 TRP A N 1
ATOM 987 C CA . TRP A 1 119 ? -3.863 10.314 -34.973 1.00 87.56 119 TRP A CA 1
ATOM 988 C C . TRP A 1 119 ? -4.334 9.357 -33.878 1.00 87.56 119 TRP A C 1
ATOM 990 O O . TRP A 1 119 ? -3.694 9.269 -32.838 1.00 87.56 119 TRP A O 1
ATOM 1000 N N . ILE A 1 120 ? -5.403 8.605 -34.141 1.00 89.31 120 ILE A N 1
ATOM 1001 C CA . ILE A 1 120 ? -5.954 7.603 -33.220 1.00 89.31 120 ILE A CA 1
ATOM 1002 C C . ILE A 1 120 ? -5.785 6.202 -33.826 1.00 89.31 120 ILE A C 1
ATOM 1004 O O . ILE A 1 120 ? -6.009 6.037 -35.025 1.00 89.31 120 ILE A O 1
ATOM 1008 N N . PRO A 1 121 ? -5.457 5.177 -33.031 1.00 88.81 121 PRO A N 1
ATOM 1009 C CA . PRO A 1 121 ? -5.098 5.297 -31.627 1.00 88.81 121 PRO A CA 1
ATOM 1010 C C . PRO A 1 121 ? -3.706 5.886 -31.430 1.00 88.81 121 PRO A C 1
ATOM 1012 O O . PRO A 1 121 ? -2.778 5.610 -32.199 1.00 88.81 121 PRO A O 1
ATOM 1015 N N . GLU A 1 122 ? -3.575 6.695 -30.385 1.00 81.81 122 GLU A N 1
ATOM 1016 C CA . GLU A 1 122 ? -2.275 7.152 -29.926 1.00 81.81 122 GLU A CA 1
ATOM 1017 C C . GLU A 1 122 ? -1.514 5.993 -29.278 1.00 81.81 122 GLU A C 1
ATOM 1019 O O . GLU A 1 122 ? -2.078 4.977 -28.863 1.00 81.81 122 GLU A O 1
ATOM 1024 N N . LYS A 1 123 ? -0.195 6.151 -29.157 1.00 78.56 123 LYS A N 1
ATOM 1025 C CA . LYS A 1 123 ? 0.644 5.187 -28.439 1.00 78.56 123 LYS A CA 1
ATOM 1026 C C . LYS A 1 123 ? 0.227 5.062 -26.961 1.00 78.56 123 LYS A C 1
ATOM 1028 O O . LYS A 1 123 ? 0.277 3.977 -26.400 1.00 78.56 123 LYS A O 1
ATOM 1033 N N . SER A 1 124 ? -0.237 6.159 -26.362 1.00 79.88 124 SER A N 1
ATOM 1034 C CA . SER A 1 124 ? -0.786 6.244 -25.000 1.00 79.88 124 SER A CA 1
ATOM 1035 C C . SER A 1 124 ? -2.089 5.459 -24.813 1.00 79.88 124 SER A C 1
ATOM 1037 O O . SER A 1 124 ? -2.320 4.930 -23.728 1.00 79.88 124 SER A O 1
ATOM 1039 N N . ASP A 1 125 ? -2.915 5.344 -25.858 1.00 83.62 125 ASP A N 1
ATOM 1040 C CA . ASP A 1 125 ? -4.191 4.617 -25.807 1.00 83.62 125 ASP A CA 1
ATOM 1041 C C . ASP A 1 125 ? -3.983 3.100 -25.642 1.00 83.62 125 ASP A C 1
ATOM 1043 O O . ASP A 1 125 ? -4.882 2.388 -25.197 1.00 83.62 125 ASP A O 1
ATOM 1047 N N . HIS A 1 126 ? -2.799 2.599 -26.010 1.00 80.56 126 HIS A N 1
ATOM 1048 C CA . HIS A 1 126 ? -2.438 1.182 -25.972 1.00 80.56 126 HIS A CA 1
ATOM 1049 C C . HIS A 1 126 ? -1.119 1.005 -25.212 1.00 80.56 126 HIS A C 1
ATOM 1051 O O . HIS A 1 126 ? -0.093 0.709 -25.830 1.00 80.56 126 HIS A O 1
ATOM 1057 N N . PRO A 1 127 ? -1.126 1.203 -23.879 1.00 80.50 127 PRO A N 1
ATOM 1058 C CA . PRO A 1 127 ? 0.086 1.098 -23.085 1.00 80.50 127 PRO A CA 1
ATOM 1059 C C . PRO A 1 127 ? 0.676 -0.309 -23.178 1.00 80.50 127 PRO A C 1
ATOM 1061 O O . PRO A 1 127 ? -0.038 -1.309 -23.311 1.00 80.50 127 PRO A O 1
ATOM 1064 N N . LEU A 1 128 ? 1.999 -0.394 -23.070 1.00 81.00 128 LEU A N 1
ATOM 1065 C CA . LEU A 1 128 ? 2.671 -1.682 -23.035 1.00 81.00 128 LEU A CA 1
ATOM 1066 C C . LEU A 1 128 ? 2.288 -2.489 -21.802 1.00 81.00 128 LEU A C 1
ATOM 1068 O O . LEU A 1 128 ? 2.536 -2.099 -20.663 1.00 81.00 128 LEU A O 1
ATOM 1072 N N . HIS A 1 129 ? 1.787 -3.690 -22.059 1.00 84.56 129 HIS A N 1
ATOM 1073 C CA . HIS A 1 129 ? 1.559 -4.686 -21.030 1.00 84.56 129 HIS A CA 1
ATOM 1074 C C . HIS A 1 129 ? 2.848 -5.465 -20.774 1.00 84.56 129 HIS A C 1
ATOM 1076 O O . HIS A 1 129 ? 3.386 -6.119 -21.670 1.00 84.56 129 HIS A O 1
ATOM 1082 N N . GLY A 1 130 ? 3.336 -5.433 -19.539 1.00 85.12 130 GLY A N 1
ATOM 1083 C CA . GLY A 1 130 ? 4.518 -6.195 -19.169 1.00 85.12 130 GLY A CA 1
ATOM 1084 C C . GLY A 1 130 ? 4.963 -5.960 -17.733 1.00 85.12 130 GLY A C 1
ATOM 1085 O O . GLY A 1 130 ? 4.447 -5.072 -17.051 1.00 85.12 130 GLY A O 1
ATOM 1086 N N . PRO A 1 131 ? 5.928 -6.761 -17.255 1.00 88.00 131 PRO A N 1
ATOM 1087 C CA . PRO A 1 131 ? 6.539 -6.519 -15.963 1.00 88.00 131 PRO A CA 1
ATOM 1088 C C . PRO A 1 131 ? 7.308 -5.188 -15.986 1.00 88.00 131 PRO A C 1
ATOM 1090 O O . PRO A 1 131 ? 7.903 -4.844 -17.014 1.00 88.00 131 PRO A O 1
ATOM 1093 N N . PRO A 1 132 ? 7.347 -4.459 -14.860 1.00 88.88 132 PRO A N 1
ATOM 1094 C CA . PRO A 1 132 ? 8.122 -3.231 -14.743 1.00 88.88 132 PRO A CA 1
ATOM 1095 C C . PRO A 1 132 ? 9.616 -3.520 -14.919 1.00 88.88 132 PRO A C 1
ATOM 1097 O O . PRO A 1 132 ? 10.094 -4.599 -14.569 1.00 88.88 132 PRO A O 1
ATOM 1100 N N . THR A 1 133 ? 10.366 -2.551 -15.451 1.00 86.88 133 THR A N 1
ATOM 1101 C CA . THR A 1 133 ? 11.813 -2.712 -15.704 1.00 86.88 133 THR A CA 1
ATOM 1102 C C . THR A 1 133 ? 12.590 -2.926 -14.410 1.00 86.88 133 THR A C 1
ATOM 1104 O O . THR A 1 133 ? 13.602 -3.618 -14.413 1.00 86.88 133 THR A O 1
ATOM 1107 N N . ASN A 1 134 ? 12.102 -2.374 -13.292 1.00 86.56 134 ASN A N 1
ATOM 1108 C CA . ASN A 1 134 ? 12.631 -2.517 -11.931 1.00 86.56 134 ASN A CA 1
ATOM 1109 C C . ASN A 1 134 ? 14.111 -2.142 -11.724 1.00 86.56 134 ASN A C 1
ATOM 1111 O O . ASN A 1 134 ? 14.523 -2.087 -10.572 1.00 86.56 134 ASN A O 1
ATOM 1115 N N . TYR A 1 135 ? 14.900 -1.873 -12.773 1.00 87.62 135 TYR A N 1
ATOM 1116 C CA . TYR A 1 135 ? 16.306 -1.443 -12.749 1.00 87.62 135 TYR A CA 1
ATOM 1117 C C . TYR A 1 135 ? 17.189 -2.221 -11.748 1.00 87.62 135 TYR A C 1
ATOM 1119 O O . TYR A 1 135 ? 18.067 -1.649 -11.110 1.00 87.62 135 TYR A O 1
ATOM 1127 N N . GLY A 1 136 ? 16.917 -3.517 -11.545 1.00 89.12 136 GLY A N 1
ATOM 1128 C CA . GLY A 1 136 ? 17.609 -4.355 -10.553 1.00 89.12 136 GLY A CA 1
ATOM 1129 C C . GLY A 1 136 ? 17.270 -4.058 -9.080 1.00 89.12 136 GLY A C 1
ATOM 1130 O O . GLY A 1 136 ? 17.742 -4.763 -8.191 1.00 89.12 136 GLY A O 1
ATOM 1131 N N . LEU A 1 137 ? 16.409 -3.079 -8.777 1.00 92.00 137 LEU A N 1
ATOM 1132 C CA . LEU A 1 137 ? 16.020 -2.716 -7.407 1.00 92.00 137 LEU A CA 1
ATOM 1133 C C . LEU A 1 137 ? 15.407 -3.895 -6.659 1.00 92.00 137 LEU A C 1
ATOM 1135 O O . LEU A 1 137 ? 15.729 -4.132 -5.500 1.00 92.00 137 LEU A O 1
ATOM 1139 N N . THR A 1 138 ? 14.542 -4.662 -7.319 1.00 92.44 138 THR A N 1
ATOM 1140 C CA . THR A 1 138 ? 13.920 -5.842 -6.709 1.00 92.44 138 THR A CA 1
ATOM 1141 C C . THR A 1 138 ? 14.943 -6.897 -6.309 1.00 92.44 138 THR A C 1
ATOM 1143 O O . THR A 1 138 ? 14.769 -7.554 -5.288 1.00 92.44 138 THR A O 1
ATOM 1146 N N . GLU A 1 139 ? 16.005 -7.063 -7.094 1.00 94.31 139 GLU A N 1
ATOM 1147 C CA . GLU A 1 139 ? 17.075 -8.025 -6.815 1.00 94.31 139 GLU A CA 1
ATOM 1148 C C . GLU A 1 139 ? 17.937 -7.537 -5.653 1.00 94.31 139 GLU A C 1
ATOM 1150 O O . GLU A 1 139 ? 18.200 -8.300 -4.725 1.00 94.31 139 GLU A O 1
ATOM 1155 N N . LEU A 1 140 ? 18.282 -6.245 -5.642 1.00 96.06 140 LEU A N 1
ATOM 1156 C CA 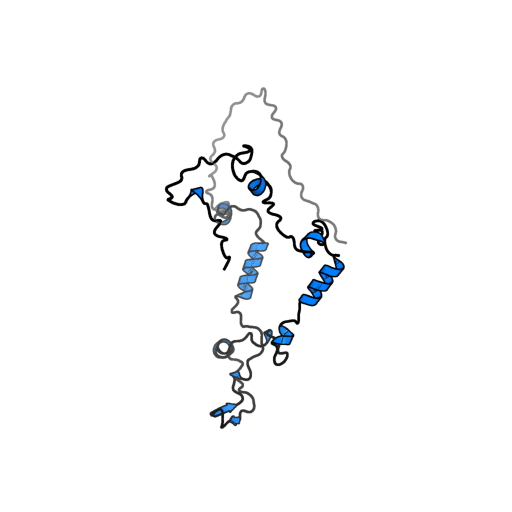. LEU A 1 140 ? 18.995 -5.612 -4.532 1.00 96.06 140 LEU A CA 1
ATOM 1157 C C . LEU A 1 140 ?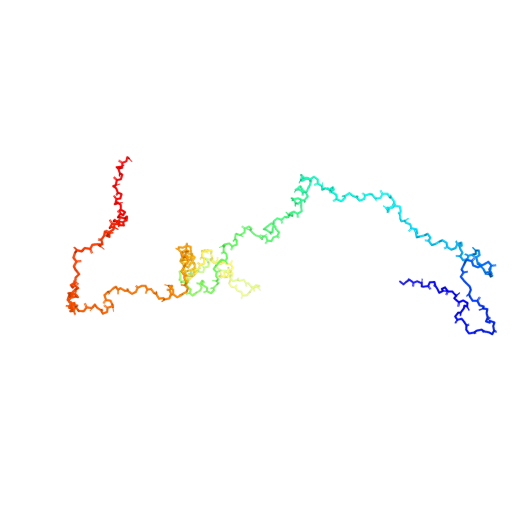 18.222 -5.733 -3.214 1.00 96.06 140 LEU A C 1
ATOM 1159 O O . LEU A 1 140 ? 18.798 -6.115 -2.196 1.00 96.06 140 LEU A O 1
ATOM 1163 N N . TRP A 1 141 ? 16.916 -5.461 -3.237 1.00 95.00 141 TRP A N 1
ATOM 1164 C CA . TRP A 1 141 ? 16.050 -5.596 -2.066 1.00 95.00 141 TRP A CA 1
ATOM 1165 C C . TRP A 1 141 ? 15.962 -7.039 -1.574 1.00 95.00 141 TRP A C 1
ATOM 1167 O O . TRP A 1 141 ? 16.069 -7.270 -0.372 1.00 95.00 141 TRP A O 1
ATOM 1177 N N . ARG A 1 142 ? 15.815 -8.018 -2.476 1.00 95.00 142 ARG A N 1
ATOM 1178 C CA . ARG A 1 142 ? 15.827 -9.444 -2.106 1.00 95.00 142 ARG A CA 1
ATOM 1179 C C . ARG A 1 142 ? 17.158 -9.845 -1.480 1.00 95.00 142 ARG A C 1
ATOM 1181 O O . ARG A 1 142 ? 17.154 -10.405 -0.392 1.00 95.00 142 ARG A O 1
ATOM 1188 N N . ALA A 1 143 ? 18.276 -9.466 -2.095 1.00 94.38 143 ALA A N 1
ATOM 1189 C CA . ALA A 1 143 ? 19.608 -9.744 -1.564 1.00 94.38 143 ALA A CA 1
ATOM 1190 C C . ALA A 1 143 ? 19.833 -9.090 -0.190 1.00 94.38 143 ALA A C 1
ATOM 1192 O O . ALA A 1 143 ? 20.482 -9.662 0.684 1.00 94.38 143 ALA A O 1
ATOM 1193 N N . GLN A 1 144 ? 19.295 -7.889 0.035 1.00 94.12 144 GLN A N 1
ATOM 1194 C CA . GLN A 1 144 ? 19.332 -7.245 1.346 1.00 94.12 144 GLN A CA 1
ATOM 1195 C C . GLN A 1 144 ? 18.502 -8.013 2.383 1.00 94.12 144 GLN A C 1
ATOM 1197 O O . GLN A 1 144 ? 18.954 -8.194 3.513 1.00 94.12 144 GLN A O 1
ATOM 1202 N N . LEU A 1 145 ? 17.314 -8.478 2.006 1.00 93.69 145 LEU A N 1
ATOM 1203 C CA . LEU A 1 145 ? 16.418 -9.230 2.882 1.00 93.69 145 LEU A CA 1
ATOM 1204 C C . LEU A 1 145 ? 17.023 -10.594 3.246 1.00 93.69 145 LEU A C 1
ATOM 1206 O O . LEU A 1 145 ? 17.044 -10.970 4.415 1.00 93.69 145 LEU A O 1
ATOM 1210 N N . GLU A 1 146 ? 17.630 -11.274 2.275 1.00 92.62 146 GLU A N 1
ATOM 1211 C CA . GLU A 1 146 ? 18.390 -12.510 2.484 1.00 92.62 146 GLU A CA 1
ATOM 1212 C C . GLU A 1 146 ? 19.579 -12.296 3.426 1.00 92.62 146 GLU A C 1
ATOM 1214 O O . GLU A 1 146 ? 19.780 -13.090 4.342 1.00 92.62 146 GLU A O 1
ATOM 1219 N N . LYS A 1 147 ? 20.330 -11.195 3.282 1.00 86.75 147 LYS A N 1
ATOM 1220 C CA . LYS A 1 147 ? 21.413 -10.836 4.219 1.00 86.75 147 LYS A CA 1
ATOM 1221 C C . LYS A 1 147 ? 20.902 -10.614 5.643 1.00 86.75 147 LYS A C 1
ATOM 1223 O O . LYS A 1 147 ? 21.569 -11.020 6.592 1.00 86.75 147 LYS A O 1
ATOM 1228 N N . GLN A 1 148 ? 19.734 -9.989 5.803 1.00 83.56 148 GLN A N 1
ATOM 1229 C CA . GLN A 1 148 ? 19.105 -9.816 7.117 1.00 83.56 148 GLN A CA 1
ATOM 1230 C C . GLN A 1 148 ? 18.648 -11.153 7.707 1.00 83.56 148 GLN A C 1
ATOM 1232 O O . GLN A 1 148 ? 18.837 -11.396 8.896 1.00 83.56 148 GLN A O 1
ATOM 1237 N N . GLN A 1 149 ? 18.086 -12.034 6.881 1.00 81.44 149 GLN A N 1
ATOM 1238 C CA . GLN A 1 149 ? 17.590 -13.334 7.324 1.00 81.44 149 GLN A CA 1
ATOM 1239 C C . GLN A 1 149 ? 18.724 -14.325 7.634 1.00 81.44 149 GLN A C 1
ATOM 1241 O O . GLN A 1 149 ? 18.613 -15.105 8.578 1.00 81.44 149 GLN A O 1
ATOM 1246 N N . ALA A 1 150 ? 19.832 -14.261 6.893 1.00 78.06 150 ALA A N 1
ATOM 1247 C CA . ALA A 1 150 ? 21.033 -15.062 7.126 1.00 78.06 150 ALA A CA 1
ATOM 1248 C C . ALA A 1 150 ? 21.843 -14.596 8.354 1.00 78.06 150 ALA A C 1
ATOM 1250 O O . ALA A 1 150 ? 22.651 -15.355 8.888 1.00 78.06 150 ALA A O 1
ATOM 1251 N N . GLY A 1 151 ? 21.640 -13.357 8.813 1.00 64.81 151 GLY A N 1
ATOM 1252 C CA . GLY A 1 151 ? 22.425 -12.723 9.869 1.00 64.81 151 GLY A CA 1
ATOM 1253 C C . GLY A 1 151 ? 21.650 -12.473 11.161 1.00 64.81 151 GLY A C 1
ATOM 1254 O O . GLY A 1 151 ? 21.409 -11.323 11.510 1.00 64.81 151 GLY A O 1
ATOM 1255 N N . SER A 1 152 ? 21.340 -13.523 11.927 1.00 61.19 152 SER A N 1
ATOM 1256 C CA . SER A 1 152 ? 21.036 -13.386 13.363 1.00 61.19 152 SER A CA 1
ATOM 1257 C C . SER A 1 152 ? 21.906 -14.318 14.204 1.00 61.19 152 SER A C 1
ATOM 1259 O O . SER A 1 152 ? 21.443 -15.180 14.943 1.00 61.19 152 SER A O 1
ATOM 1261 N N . HIS A 1 153 ? 23.218 -14.131 14.091 1.00 62.12 153 HIS A N 1
ATOM 1262 C CA . HIS A 1 153 ? 24.088 -14.359 15.234 1.00 62.12 153 HIS A CA 1
ATOM 1263 C C . HIS A 1 153 ? 24.242 -12.993 15.904 1.00 62.12 153 HIS A C 1
ATOM 1265 O O . HIS A 1 153 ? 24.609 -12.033 15.230 1.00 62.12 153 HIS A O 1
ATOM 1271 N N . MET A 1 154 ? 23.923 -12.875 17.196 1.00 62.38 154 MET A N 1
ATOM 1272 C CA . MET A 1 154 ? 24.038 -11.620 17.950 1.00 62.38 154 MET A CA 1
ATOM 1273 C C . MET A 1 154 ? 25.499 -11.143 17.996 1.00 62.38 154 MET A C 1
ATOM 1275 O O . MET A 1 154 ? 26.240 -11.408 18.942 1.00 62.38 154 MET A O 1
ATOM 1279 N N . HIS A 1 155 ? 25.946 -10.466 16.948 1.00 66.00 155 HIS A N 1
ATOM 1280 C CA . HIS A 1 155 ? 27.237 -9.810 16.894 1.00 66.00 155 HIS A CA 1
ATOM 1281 C C . HIS A 1 155 ? 27.041 -8.355 17.307 1.00 66.00 155 HIS A C 1
ATOM 1283 O O . HIS A 1 155 ? 26.165 -7.663 16.795 1.00 66.00 155 HIS A O 1
ATOM 1289 N N . SER A 1 156 ? 27.850 -7.884 18.257 1.00 81.75 156 SER A N 1
ATOM 1290 C CA . SER A 1 156 ? 27.924 -6.454 18.538 1.00 81.75 156 SER A CA 1
ATOM 1291 C C . SER A 1 156 ? 28.376 -5.710 17.277 1.00 81.75 156 SER A C 1
ATOM 1293 O O . SER A 1 156 ? 29.136 -6.255 16.473 1.00 81.75 156 SER A O 1
ATOM 1295 N N . MET A 1 157 ? 27.963 -4.448 17.130 1.00 79.12 157 MET A N 1
ATOM 1296 C CA . MET A 1 157 ? 28.394 -3.582 16.020 1.00 79.12 157 MET A CA 1
ATOM 1297 C C . MET A 1 157 ? 29.919 -3.592 15.837 1.00 79.12 157 MET A C 1
ATOM 1299 O O . MET A 1 157 ? 30.409 -3.623 14.714 1.00 79.12 157 MET A O 1
ATOM 1303 N N . TYR A 1 158 ? 30.666 -3.653 16.946 1.00 82.38 158 TYR A N 1
ATOM 1304 C CA . TYR A 1 158 ? 32.122 -3.777 16.940 1.00 82.38 158 TYR A CA 1
ATOM 1305 C C . TYR A 1 158 ? 32.601 -5.062 16.246 1.00 82.38 158 TYR A C 1
ATOM 1307 O O . TYR A 1 158 ? 33.444 -4.997 15.361 1.00 82.38 158 TYR A O 1
ATOM 1315 N N . ARG A 1 159 ? 32.035 -6.230 16.577 1.00 80.56 159 ARG A N 1
ATOM 1316 C CA . ARG A 1 159 ? 32.421 -7.511 15.955 1.00 80.56 159 ARG A CA 1
ATOM 1317 C C . ARG A 1 159 ? 32.016 -7.606 14.479 1.00 80.56 159 ARG A C 1
ATOM 1319 O O . ARG A 1 159 ? 32.670 -8.317 13.727 1.00 80.56 159 ARG A O 1
ATOM 1326 N N . ALA A 1 160 ? 30.952 -6.910 14.074 1.00 79.06 160 ALA A N 1
ATOM 1327 C CA . ALA A 1 160 ? 30.544 -6.825 12.672 1.00 79.06 160 ALA A CA 1
ATOM 1328 C C . ALA A 1 160 ? 31.458 -5.895 11.852 1.00 79.06 160 ALA A C 1
ATOM 1330 O O . ALA A 1 160 ? 31.798 -6.217 10.717 1.00 79.06 160 ALA A O 1
ATOM 1331 N N . ALA A 1 161 ? 31.871 -4.760 12.426 1.00 83.06 161 ALA A N 1
ATOM 1332 C CA . ALA A 1 161 ? 32.742 -3.788 11.765 1.00 83.06 161 ALA A CA 1
ATOM 1333 C C . ALA A 1 161 ? 34.221 -4.214 11.741 1.00 83.06 161 ALA A C 1
ATOM 1335 O O . ALA A 1 161 ? 34.937 -3.883 10.798 1.00 83.06 161 ALA A O 1
ATOM 1336 N N . TYR A 1 162 ? 34.671 -4.956 12.757 1.00 83.00 162 TYR A N 1
ATOM 1337 C CA . TYR A 1 162 ? 36.028 -5.489 12.859 1.00 83.00 162 TYR A CA 1
ATOM 1338 C C . TYR A 1 162 ? 36.015 -7.007 12.634 1.00 83.00 162 TYR A C 1
ATOM 1340 O O . TYR A 1 162 ? 35.912 -7.771 13.602 1.00 83.00 162 TYR A O 1
ATOM 1348 N N . PRO A 1 163 ? 36.101 -7.474 11.371 1.00 80.62 163 PRO A N 1
ATOM 1349 C CA . PRO A 1 163 ? 36.229 -8.895 11.094 1.00 80.62 163 PRO A CA 1
ATOM 1350 C C . PRO A 1 163 ? 37.553 -9.420 11.654 1.00 80.62 163 PRO A C 1
ATOM 1352 O O . PRO A 1 163 ? 38.545 -8.695 11.737 1.00 80.62 163 PRO A O 1
ATOM 1355 N N . VAL A 1 164 ? 37.576 -10.702 12.025 1.00 82.62 164 VAL A N 1
ATOM 1356 C CA . VAL A 1 164 ? 38.800 -11.356 12.500 1.00 82.62 164 VAL A CA 1
ATOM 1357 C C . VAL A 1 164 ? 39.843 -11.292 11.388 1.00 82.62 164 VAL A C 1
ATOM 1359 O O . VAL A 1 164 ? 39.655 -11.866 10.317 1.00 82.62 164 VAL A O 1
ATOM 1362 N N . HIS A 1 165 ? 40.931 -10.565 11.639 1.00 82.00 165 HIS A N 1
ATOM 1363 C CA . HIS A 1 165 ? 42.052 -10.491 10.712 1.00 82.00 165 HIS A CA 1
ATOM 1364 C C . HIS A 1 165 ? 42.692 -11.878 10.559 1.00 82.00 165 HIS A C 1
ATOM 1366 O O . HIS A 1 165 ? 42.743 -12.630 11.540 1.00 82.00 165 HIS A O 1
ATOM 1372 N N . PRO A 1 166 ? 43.192 -12.232 9.362 1.00 86.38 166 PRO A N 1
ATOM 1373 C CA . PRO A 1 166 ? 43.923 -13.480 9.186 1.00 86.38 166 PRO A CA 1
ATOM 1374 C C . PRO A 1 166 ? 45.102 -13.529 10.164 1.00 86.38 166 PRO A C 1
ATOM 1376 O O . PRO A 1 166 ? 45.756 -12.515 10.413 1.00 86.38 166 PRO A O 1
ATOM 1379 N N . THR A 1 167 ? 45.383 -14.708 10.722 1.00 77.38 167 THR A N 1
ATOM 1380 C CA . THR A 1 167 ? 46.451 -14.905 11.719 1.00 77.38 167 THR A CA 1
ATOM 1381 C C . THR A 1 167 ? 47.827 -14.464 11.221 1.00 77.38 167 THR A C 1
ATOM 1383 O O . THR A 1 167 ? 48.674 -14.067 12.016 1.00 77.38 167 THR A O 1
ATOM 1386 N N . ASP A 1 168 ? 48.019 -14.460 9.905 1.00 80.75 168 ASP A N 1
ATOM 1387 C CA . ASP A 1 168 ? 49.264 -14.081 9.237 1.00 80.75 168 ASP A CA 1
ATOM 1388 C C . ASP A 1 168 ? 49.505 -12.565 9.231 1.00 80.75 168 ASP A C 1
ATOM 1390 O O . ASP A 1 168 ? 50.640 -12.122 9.077 1.00 80.75 168 ASP A O 1
ATOM 1394 N N . ALA A 1 169 ? 48.459 -11.758 9.444 1.00 77.56 169 ALA A N 1
ATOM 1395 C CA . ALA A 1 169 ? 48.597 -10.312 9.612 1.00 77.56 169 ALA A CA 1
ATOM 1396 C C . ALA A 1 169 ? 49.209 -9.939 10.974 1.00 77.56 169 ALA A C 1
ATOM 1398 O O . ALA A 1 169 ? 49.684 -8.817 11.152 1.00 77.56 169 ALA A O 1
ATOM 1399 N N . PHE A 1 170 ? 49.209 -10.859 11.945 1.00 78.19 170 PHE A N 1
ATOM 1400 C CA . PHE A 1 170 ? 49.845 -10.632 13.236 1.00 78.19 170 PHE A CA 1
ATOM 1401 C C . PHE A 1 170 ? 51.339 -10.943 13.153 1.00 78.19 170 PHE A C 1
ATOM 1403 O O . PHE A 1 170 ? 51.748 -11.995 12.661 1.00 78.19 170 PHE A O 1
ATOM 1410 N N . CYS A 1 171 ? 52.164 -10.041 13.691 1.00 77.75 171 CYS A N 1
ATOM 1411 C CA . CYS A 1 171 ? 53.598 -10.264 13.840 1.00 77.75 171 CYS A CA 1
ATOM 1412 C C . CYS A 1 171 ? 53.840 -11.556 14.628 1.00 77.75 171 CYS A C 1
ATOM 1414 O O . CYS A 1 171 ? 53.629 -11.604 15.842 1.00 77.75 171 CYS A O 1
ATOM 1416 N N . GLN A 1 172 ? 54.301 -12.596 13.935 1.00 74.00 172 GLN A N 1
ATOM 1417 C CA . GLN A 1 172 ? 54.644 -13.861 14.565 1.00 74.00 172 GLN A CA 1
ATOM 1418 C C . GLN A 1 172 ? 55.812 -13.624 15.530 1.00 74.00 172 GLN A C 1
ATOM 1420 O O . GLN A 1 172 ? 56.840 -13.061 15.126 1.00 74.00 172 GLN A O 1
ATOM 1425 N N . PRO A 1 173 ? 55.691 -14.009 16.812 1.00 70.06 173 PRO A N 1
ATOM 1426 C CA . PRO A 1 173 ? 56.794 -13.878 17.745 1.00 70.06 173 PRO A CA 1
ATOM 1427 C C . PRO A 1 173 ? 57.939 -14.765 17.251 1.00 70.06 173 PRO A C 1
ATOM 1429 O O . PRO A 1 173 ? 57.840 -15.990 17.291 1.00 70.06 173 PRO A O 1
ATOM 1432 N N . ARG A 1 174 ? 59.035 -14.148 16.787 1.00 68.19 174 ARG A N 1
ATOM 1433 C CA . ARG A 1 174 ? 60.265 -14.876 16.448 1.00 68.19 174 ARG A CA 1
ATOM 1434 C C . ARG A 1 174 ? 60.680 -15.656 17.687 1.00 68.19 174 ARG A C 1
ATOM 1436 O O . ARG A 1 174 ? 60.879 -15.076 18.755 1.00 68.19 174 ARG A O 1
ATOM 1443 N N . HIS A 1 175 ? 60.739 -16.974 17.559 1.00 64.44 175 HIS A N 1
ATOM 1444 C CA . HIS A 1 175 ? 61.022 -17.885 18.655 1.00 64.44 175 HIS A CA 1
ATOM 1445 C C . HIS A 1 175 ? 62.442 -17.661 19.184 1.00 64.44 175 HIS A C 1
ATOM 1447 O O . HIS A 1 175 ? 63.397 -18.291 18.755 1.00 64.44 175 HIS A O 1
ATOM 1453 N N . ALA A 1 176 ? 62.569 -16.763 20.151 1.00 63.84 176 ALA A N 1
ATOM 1454 C CA . ALA A 1 176 ? 63.685 -16.709 21.079 1.00 63.84 176 ALA A CA 1
ATOM 1455 C C . ALA A 1 176 ? 63.112 -16.492 22.483 1.00 63.84 176 ALA A C 1
ATOM 1457 O O . ALA A 1 176 ? 63.405 -15.517 23.169 1.00 63.84 176 ALA A O 1
ATOM 1458 N N . ARG A 1 177 ? 62.226 -17.398 22.916 1.00 56.19 177 ARG A N 1
ATOM 1459 C CA . ARG A 1 177 ? 61.965 -17.545 24.349 1.00 56.19 177 ARG A CA 1
ATOM 1460 C C . ARG A 1 177 ? 63.110 -18.372 24.911 1.00 56.19 177 ARG A C 1
ATOM 1462 O O . ARG A 1 177 ? 63.176 -19.570 24.652 1.00 56.19 177 ARG A O 1
ATOM 1469 N N . ALA A 1 178 ? 63.998 -17.736 25.672 1.00 59.28 178 ALA A N 1
ATOM 1470 C CA . ALA A 1 178 ? 64.927 -18.468 26.520 1.00 59.28 178 ALA A CA 1
ATOM 1471 C C . ALA A 1 178 ? 64.112 -19.441 27.396 1.00 59.28 178 ALA A C 1
ATOM 1473 O O . ALA A 1 178 ? 63.085 -19.025 27.954 1.00 59.28 178 ALA A O 1
ATOM 1474 N N . PRO A 1 179 ? 64.498 -20.726 27.501 1.00 56.56 179 PRO A N 1
ATOM 1475 C CA . PRO A 1 179 ? 63.799 -21.644 28.380 1.00 56.56 179 PRO A CA 1
ATOM 1476 C C . PRO A 1 179 ? 63.870 -21.067 29.793 1.00 56.56 179 PRO A C 1
ATOM 1478 O O . PRO A 1 179 ? 64.953 -20.810 30.317 1.00 56.56 179 PRO A O 1
ATOM 1481 N N . ARG A 1 180 ? 62.710 -20.837 30.419 1.00 56.75 180 ARG A N 1
ATOM 1482 C CA . ARG A 1 180 ? 62.660 -20.590 31.861 1.00 56.75 180 ARG A CA 1
ATOM 1483 C C . ARG A 1 180 ? 63.107 -21.887 32.529 1.00 56.75 180 ARG A C 1
ATOM 1485 O O . ARG A 1 180 ? 62.281 -22.765 32.772 1.00 56.75 180 ARG A O 1
ATOM 1492 N N . LEU A 1 181 ? 64.409 -22.029 32.776 1.00 54.38 181 LEU A N 1
ATOM 1493 C CA . LEU A 1 181 ? 64.965 -23.063 33.642 1.00 54.38 181 LEU A CA 1
ATOM 1494 C C . LEU A 1 181 ? 64.447 -22.793 35.054 1.00 54.38 181 LEU A C 1
ATOM 1496 O O . LEU A 1 181 ? 65.072 -22.119 35.866 1.00 54.38 181 LEU A O 1
ATOM 1500 N N . THR A 1 182 ? 63.242 -23.276 35.325 1.00 53.59 182 THR A N 1
ATOM 1501 C CA . THR A 1 182 ? 62.709 -23.340 36.675 1.00 53.59 182 THR A CA 1
ATOM 1502 C C . THR A 1 182 ? 63.294 -24.596 37.306 1.00 53.59 182 THR A C 1
ATOM 1504 O O . THR A 1 182 ? 62.872 -25.719 37.049 1.00 53.59 182 THR A O 1
ATOM 1507 N N . SER A 1 183 ? 64.338 -24.400 38.109 1.00 55.25 183 SER A N 1
ATOM 1508 C CA . SER A 1 183 ? 64.752 -25.369 39.119 1.00 55.25 183 SER A CA 1
ATOM 1509 C C . SER A 1 183 ? 63.571 -25.564 40.075 1.00 55.25 183 SER A C 1
ATOM 1511 O O . SER A 1 183 ? 63.359 -24.752 40.976 1.00 55.25 183 SER A O 1
ATOM 1513 N N . VAL A 1 184 ? 62.787 -26.623 39.880 1.00 53.12 184 VAL A N 1
ATOM 1514 C CA . VAL A 1 184 ? 61.782 -27.060 40.853 1.00 53.12 184 VAL A CA 1
ATOM 1515 C C . VAL A 1 184 ? 62.120 -28.484 41.265 1.00 53.12 184 VAL A C 1
ATOM 1517 O O . VAL A 1 184 ? 62.046 -29.429 40.478 1.00 53.12 184 VAL A O 1
ATOM 1520 N N . ARG A 1 185 ? 62.538 -28.615 42.529 1.00 48.88 185 ARG A N 1
ATOM 1521 C CA . ARG A 1 185 ? 62.682 -29.884 43.246 1.00 48.88 185 ARG A CA 1
ATOM 1522 C C . ARG A 1 185 ? 61.385 -30.681 43.089 1.00 48.88 185 ARG A C 1
ATOM 1524 O O . ARG A 1 185 ? 60.324 -30.207 43.474 1.00 48.88 185 ARG A O 1
ATOM 1531 N N . LYS A 1 186 ? 61.480 -31.904 42.561 1.00 53.78 186 LYS A N 1
ATOM 1532 C CA . LYS A 1 186 ? 60.383 -32.882 42.517 1.00 53.78 186 LYS A CA 1
ATOM 1533 C C . LYS A 1 186 ? 60.017 -33.336 43.931 1.00 53.78 186 LYS A C 1
ATOM 1535 O O . LYS A 1 186 ? 60.438 -34.414 44.337 1.00 53.78 186 LYS A O 1
ATOM 1540 N N . LYS A 1 187 ? 59.252 -32.537 44.666 1.00 52.69 187 LYS A N 1
ATOM 1541 C CA . LYS A 1 187 ? 58.337 -33.014 45.706 1.00 52.69 187 LYS A CA 1
ATOM 1542 C C . LYS A 1 187 ? 57.107 -32.110 45.646 1.00 52.69 187 LYS A C 1
ATOM 1544 O O . LYS A 1 187 ? 57.233 -30.895 45.698 1.00 52.69 187 LYS A O 1
ATOM 1549 N N . ASP A 1 188 ? 55.959 -32.748 45.454 1.00 54.28 188 ASP A N 1
ATOM 1550 C CA . ASP A 1 188 ? 54.626 -32.211 45.741 1.00 54.28 188 ASP A CA 1
ATOM 1551 C C . ASP A 1 188 ? 53.981 -31.258 44.729 1.00 54.28 188 ASP A C 1
ATOM 1553 O O . ASP A 1 188 ? 53.580 -30.157 45.076 1.00 54.28 188 ASP A O 1
ATOM 1557 N N . LEU A 1 189 ? 53.739 -31.730 43.500 1.00 51.94 189 LEU A N 1
ATOM 1558 C CA . LEU A 1 189 ? 52.621 -31.230 42.686 1.00 51.94 189 LEU A CA 1
ATOM 1559 C C . LEU A 1 189 ? 51.987 -32.383 41.886 1.00 51.94 189 LEU A C 1
ATOM 1561 O O . LEU A 1 189 ? 52.403 -32.690 40.769 1.00 51.94 189 LEU A O 1
ATOM 1565 N N . LYS A 1 190 ? 50.952 -33.027 42.445 1.00 53.59 190 LYS A N 1
ATOM 1566 C CA . LYS A 1 190 ? 49.990 -33.806 41.647 1.00 53.59 190 LYS A CA 1
ATOM 1567 C C . LYS A 1 190 ? 49.091 -32.816 40.909 1.00 53.59 190 LYS A C 1
ATOM 1569 O O . LYS A 1 190 ? 48.045 -32.419 41.411 1.00 53.59 190 LYS A O 1
ATOM 1574 N N . ILE A 1 191 ? 49.525 -32.382 39.732 1.00 52.31 191 ILE A N 1
ATOM 1575 C CA . ILE A 1 191 ? 48.662 -31.653 38.803 1.00 52.31 191 ILE A CA 1
ATOM 1576 C C . ILE A 1 191 ? 47.826 -32.713 38.088 1.00 52.31 191 ILE A C 1
ATOM 1578 O O . ILE A 1 191 ? 48.337 -33.445 37.242 1.00 52.31 191 ILE A O 1
ATOM 1582 N N . ASN A 1 192 ? 46.551 -32.823 38.456 1.00 49.06 192 ASN A N 1
ATOM 1583 C CA . ASN A 1 192 ? 45.588 -33.628 37.713 1.00 49.06 192 ASN A CA 1
ATOM 1584 C C . ASN A 1 192 ? 45.410 -32.990 36.332 1.00 49.06 192 ASN A C 1
ATOM 1586 O O . ASN A 1 192 ? 44.696 -32.001 36.173 1.00 49.06 192 ASN A O 1
ATOM 1590 N N . HIS A 1 193 ? 46.101 -33.532 35.334 1.00 46.66 193 HIS A N 1
ATOM 1591 C CA . HIS A 1 193 ? 45.867 -33.196 33.940 1.00 46.66 193 HIS A CA 1
ATOM 1592 C C . HIS A 1 193 ? 44.560 -33.880 33.523 1.00 46.66 193 HIS A C 1
ATOM 1594 O O . HIS A 1 193 ? 44.550 -35.052 33.160 1.00 46.66 193 HIS A O 1
ATOM 1600 N N . MET A 1 194 ? 43.440 -33.168 33.645 1.00 51.66 194 MET A N 1
ATOM 1601 C CA . MET A 1 194 ? 42.205 -33.552 32.966 1.00 51.66 194 MET A CA 1
ATOM 1602 C C . MET A 1 194 ? 42.385 -33.191 31.487 1.00 51.66 194 MET A C 1
ATOM 1604 O O . MET A 1 194 ? 42.510 -31.999 31.188 1.00 51.66 194 MET A O 1
ATOM 1608 N N . PRO A 1 195 ? 42.443 -34.155 30.551 1.00 51.69 195 PRO A N 1
ATOM 1609 C CA . PRO A 1 195 ? 42.429 -33.817 29.139 1.00 51.69 195 PRO A CA 1
ATOM 1610 C C . PRO A 1 195 ? 41.075 -33.178 28.819 1.00 51.69 195 PRO A C 1
ATOM 1612 O O . PRO A 1 195 ? 40.022 -33.786 29.009 1.00 51.69 195 PRO A O 1
ATOM 1615 N N . GLY A 1 196 ? 41.110 -31.923 28.370 1.00 44.97 196 GLY A N 1
ATOM 1616 C CA . GLY A 1 196 ? 39.942 -31.241 27.831 1.00 44.97 196 GLY A CA 1
ATOM 1617 C C . GLY A 1 196 ? 39.337 -32.056 26.689 1.00 44.97 196 GLY A C 1
ATOM 1618 O O . GLY A 1 196 ? 40.061 -32.633 25.880 1.00 44.97 196 GLY A O 1
ATOM 1619 N N . ASN A 1 197 ? 38.006 -32.109 26.664 1.00 53.34 197 ASN A N 1
ATOM 1620 C CA . ASN A 1 197 ? 37.190 -32.799 25.672 1.00 53.34 197 ASN A CA 1
ATOM 1621 C C . ASN A 1 197 ? 37.659 -32.500 24.238 1.00 53.34 197 ASN A C 1
ATOM 1623 O O . ASN A 1 197 ? 37.290 -31.483 23.651 1.00 53.34 197 ASN A O 1
ATOM 1627 N N . ALA A 1 198 ? 38.429 -33.415 23.651 1.00 49.25 198 ALA A N 1
ATOM 1628 C CA . ALA A 1 198 ? 38.567 -33.499 22.209 1.00 49.25 198 ALA A CA 1
ATOM 1629 C C . ALA A 1 198 ? 37.240 -34.044 21.666 1.00 4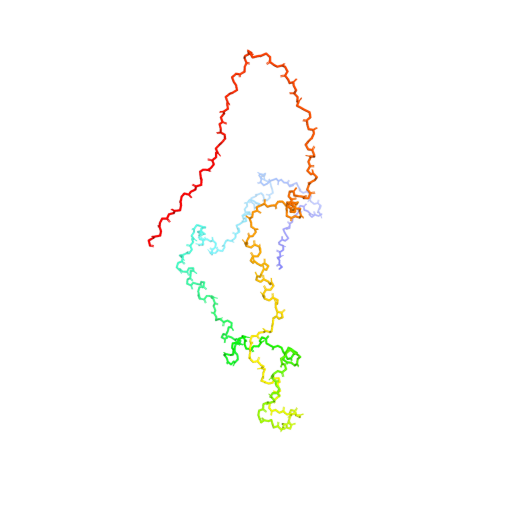9.25 198 ALA A C 1
ATOM 1631 O O . ALA A 1 198 ? 36.887 -35.202 21.901 1.00 49.25 198 ALA A O 1
ATOM 1632 N N . ALA A 1 199 ? 36.475 -33.191 20.985 1.00 52.25 199 ALA A N 1
ATOM 1633 C CA . ALA A 1 199 ? 35.317 -33.621 20.216 1.00 52.25 199 ALA A CA 1
ATOM 1634 C C . ALA A 1 199 ? 35.761 -34.722 19.238 1.00 52.25 199 ALA A C 1
ATOM 1636 O O . ALA A 1 199 ? 36.662 -34.515 18.425 1.00 52.25 199 ALA A O 1
ATOM 1637 N N . ARG A 1 200 ? 35.159 -35.911 19.344 1.00 54.75 200 ARG A N 1
ATOM 1638 C CA . ARG A 1 200 ? 35.374 -36.990 18.375 1.00 54.75 200 ARG A CA 1
ATOM 1639 C C . ARG A 1 200 ? 34.804 -36.543 17.021 1.00 54.75 200 ARG A C 1
ATOM 1641 O O . ARG A 1 200 ? 33.661 -36.086 17.001 1.00 54.75 200 ARG A O 1
ATOM 1648 N N . PRO A 1 201 ? 35.531 -36.684 15.901 1.00 53.91 201 PRO A N 1
ATOM 1649 C CA . PRO A 1 201 ? 34.927 -36.508 14.588 1.00 53.91 201 PRO A CA 1
ATOM 1650 C C . PRO A 1 201 ? 33.873 -37.603 14.375 1.00 53.91 201 PRO A C 1
ATOM 1652 O O . PRO A 1 201 ? 34.150 -38.790 14.552 1.00 53.91 201 PRO A O 1
ATOM 1655 N N . MET A 1 202 ? 32.649 -37.188 14.045 1.00 56.22 202 MET A N 1
ATOM 1656 C CA . MET A 1 202 ? 31.544 -38.077 13.687 1.00 56.22 202 MET A CA 1
ATOM 1657 C C . MET A 1 202 ? 31.939 -38.905 12.461 1.00 56.22 202 MET A C 1
ATOM 1659 O O . MET A 1 202 ? 32.355 -38.358 11.441 1.00 56.22 202 MET A O 1
ATOM 1663 N N . SER A 1 203 ? 31.808 -40.224 12.561 1.00 65.50 203 SER A N 1
ATOM 1664 C CA . SER A 1 203 ? 31.928 -41.142 11.427 1.00 65.50 203 SER A CA 1
ATOM 1665 C C . SER A 1 203 ? 30.790 -40.901 10.423 1.00 65.50 203 SER A C 1
ATOM 1667 O O . SER A 1 203 ? 29.654 -40.701 10.864 1.00 65.50 203 SER A O 1
ATOM 1669 N N . PRO A 1 204 ? 31.044 -40.947 9.103 1.00 61.84 204 PRO A N 1
ATOM 1670 C CA . PRO A 1 204 ? 30.001 -40.757 8.100 1.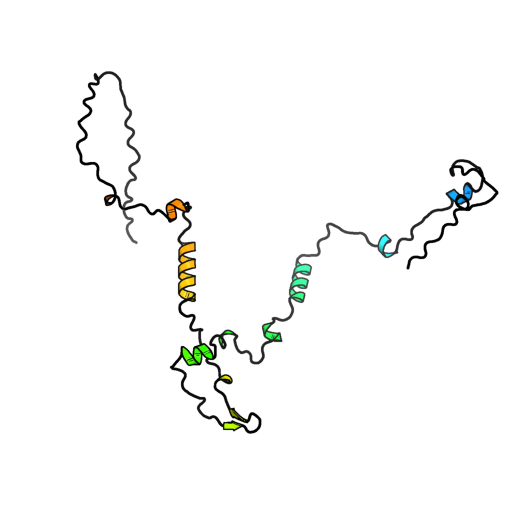00 61.84 204 PRO A CA 1
ATOM 1671 C C . PRO A 1 204 ? 29.000 -41.919 8.133 1.00 61.84 204 PRO A C 1
ATOM 1673 O O . PRO A 1 204 ? 29.388 -43.084 8.215 1.00 61.84 204 PRO A O 1
ATOM 1676 N N . LEU A 1 205 ? 27.708 -41.587 8.084 1.00 65.06 205 LEU A N 1
ATOM 1677 C CA . LEU A 1 205 ? 26.625 -42.565 7.982 1.00 65.06 205 LEU A CA 1
ATOM 1678 C C . LEU A 1 205 ? 26.602 -43.182 6.571 1.00 65.06 205 LEU A C 1
ATOM 1680 O O . LEU A 1 205 ? 26.812 -42.453 5.599 1.00 65.06 205 LEU A O 1
ATOM 1684 N N . PRO A 1 206 ? 26.336 -44.492 6.436 1.00 50.25 206 PRO A N 1
ATOM 1685 C CA . PRO A 1 206 ? 26.153 -45.120 5.135 1.00 50.25 206 PRO A CA 1
ATOM 1686 C C . PRO A 1 206 ? 24.838 -44.651 4.498 1.00 50.25 206 PRO A C 1
ATOM 1688 O O . PRO A 1 206 ? 23.792 -44.642 5.147 1.00 50.25 206 PRO A O 1
ATOM 1691 N N . CYS A 1 207 ? 24.908 -44.261 3.225 1.00 53.75 207 CYS A N 1
ATOM 1692 C CA . CYS A 1 207 ? 23.737 -43.976 2.403 1.00 53.75 207 CYS A CA 1
ATOM 1693 C C . CYS A 1 207 ? 22.898 -45.249 2.215 1.00 53.75 207 CYS A C 1
ATOM 1695 O O . CYS A 1 207 ? 23.449 -46.305 1.896 1.00 53.75 207 CYS A O 1
ATOM 1697 N N . VAL A 1 208 ? 21.581 -45.112 2.377 1.00 54.31 208 VAL A N 1
ATOM 1698 C CA . VAL A 1 208 ? 20.554 -46.030 1.862 1.00 54.31 208 VAL A CA 1
ATOM 1699 C C . VAL A 1 208 ? 19.847 -45.322 0.721 1.00 54.31 208 VAL A C 1
ATOM 1701 O O . VAL A 1 208 ? 19.549 -44.118 0.903 1.00 54.31 208 VAL A O 1
#

Solvent-accessible surface area (backbone atoms only — not comparable to full-atom values): 14633 Å² total; per-residue (Å²): 135,80,82,72,79,74,74,80,57,74,90,77,53,99,62,95,76,82,76,85,88,73,60,75,84,46,96,59,85,68,26,70,61,67,70,63,68,71,85,74,77,84,75,54,69,65,70,73,70,58,73,87,61,91,85,67,70,78,55,68,65,60,52,52,53,52,51,63,67,66,66,66,77,61,65,68,77,78,72,53,89,75,82,70,62,76,68,42,69,50,48,48,74,64,51,45,70,72,73,36,81,83,77,72,76,68,68,96,73,63,44,82,38,77,94,78,72,40,61,38,68,43,72,79,78,61,65,63,72,43,82,52,81,60,84,58,50,66,57,53,52,49,54,50,51,49,53,55,69,75,56,80,69,97,62,54,72,66,57,67,75,52,64,86,71,64,75,82,80,49,86,73,79,78,90,73,75,75,79,82,81,72,90,69,79,96,71,91,79,90,73,81,81,73,81,74,86,74,78,75,81,79,78,84,78,83,87,129

Sequence (208 aa):
MQEKDMTYDKWKQPGWRIEQKYADKVLIGNWAEERLQKCNTAQSSNRLDFKPHPDHKPDVIVRRTAIRRSEGLPTRLLFSHHNTPTSQYLVTLYDESYSRHSSTGLPKLRTWHTDKMGWIPEKSDHPLHGPPTNYGLTELWRAQLEKQQAGSHMHSMYRAAYPVHPTDAFCQPRHARAPRLTSVRKKDLKINHMPGNAARPMSPLPCV

Foldseek 3Di:
DDPDPPPPPVQPDPDPDHDDDDPLVDPDDPSPVVVVPDPDDDDDPCVVPDDDDPPDDPDPVVVVVVVVVVPDDDVCVVPPDDNDDPQQPQEDPVCCVPVPPPPPDDDPDWDQDDVVRDTPPDCVVPDGGDHHPCVCVVVVVVVVVVVVVVDPPPDDPVCVVDPDDPPVVDDDPPPPDDPPPPPDDPDDDPPPPDPPDDPDPDDDDDDD